Protein AF-A0A286ATH7-F1 (afdb_monomer_lite)

Radius of gyration: 27.67 Å; chains: 1; bounding box: 71×71×77 Å

pLDDT: mean 79.85, std 18.08, range [26.02, 96.88]

Foldseek 3Di:
DDDDDDDDPPDDDDPPPLFFAEEEEDEFPPLCLVLLVVLCCVPPVAAEDELCVVLLVVLCVQLVHDSVQLVDVVQQAPFDQSNAQLSGNDVVLSVVCVVVVHDRRGGGGSLRSSQSSLCVVCVVPVCVSLVVVLVVSVVVVVVPHRHYYYRQDADVSSVVSVVVSVGNYAYEYRDEPPRDDDPPVSCPRSSRHRPDDGPYYQYDYDDSVVSSVSSCPPLSNLCPDPVSVVVVLVCLLVPPPPDDPDPLLVLLVVLLVQLQVVLVVQAPADQDPSGGDHPDPVSVVVSVVSSVVSLVVSCVVVVHDPVSNVSNNVSNVVVVD

Secondary structure (DSSP, 8-state):
------PPPP--------PPEEEEEE-STTSSHHHHHHHHHHHH-PEEE-HHHHHHHHHHHHHT--THHHH-GGGTTS-BGGGSGGG-S-HHHHHHHHHTT--SSS-B-HHHHHHHHHHHHHTT-TTHHHHHHHHHHHHHHHTT--EEEES----HHHHHHHHHTT-EEEEEEEE-S-PPPPPHHHHHSGGG---PPPSEEEE--S-HHHHHHHHHTSHHHHTTSHHHHHHHHHHHHH---SSS--HHHHHHHHHHHHHHHHHHHH--S-EETTEEPPSSHHHHHHHHHHHHHHHHHHHHHHT--HHHHHHHHHHHHHH--

Sequence (321 aa):
MKRVYIESPRLFGSTTQRSITVIAFTGKTGVGKDSAAAVLHNNDHFETIAFADALRREIAAAWRIDERMLNHRPTKEWSIPALAVGMCSDPAFISWCFDADESLHEPRSPRWVMQHWADYQRRYRPAYYADIVTRWISRQASVGFRRFAITDLRDPVEELALHALGVQLSVVRVLGPKSATLSVDTAQHSSERHKINADFELLNDGSLELLSDRVMALPPVRCLTDVGRAAFTQEMLTGDFSGEANPLEGLVKQYIERCEAYDRTVCTGPIGIDGILPATARERGLITRNAQLVRNEILSRNNIGPAAFSAALIAFDRRGA

Structure (mmCIF, N/CA/C/O backbone):
data_AF-A0A286ATH7-F1
#
_entry.id   AF-A0A286ATH7-F1
#
loop_
_atom_site.group_PDB
_atom_site.id
_atom_site.type_symbol
_atom_site.label_atom_id
_atom_site.label_alt_id
_atom_site.label_comp_id
_atom_site.label_asym_id
_atom_site.label_entity_id
_atom_site.label_seq_id
_atom_site.pdbx_PDB_ins_code
_atom_site.Cartn_x
_atom_site.Cartn_y
_atom_site.Cartn_z
_atom_site.occupancy
_atom_site.B_iso_or_equiv
_atom_site.auth_seq_id
_atom_site.auth_comp_id
_atom_site.auth_asym_id
_atom_site.auth_atom_id
_atom_site.pdbx_PDB_model_num
ATOM 1 N N . MET A 1 1 ? -4.840 -48.104 46.651 1.00 33.41 1 MET A N 1
ATOM 2 C CA . MET A 1 1 ? -3.775 -47.372 45.924 1.00 33.41 1 MET A CA 1
ATOM 3 C C . MET A 1 1 ? -4.420 -46.278 45.079 1.00 33.41 1 MET A C 1
ATOM 5 O O . MET A 1 1 ? -5.558 -46.444 44.664 1.00 33.41 1 MET A O 1
ATOM 9 N N . LYS A 1 2 ? -3.748 -45.129 44.981 1.00 29.41 2 LYS A N 1
ATOM 10 C CA . LYS A 1 2 ? -4.294 -43.774 44.776 1.00 29.41 2 LYS A CA 1
ATOM 11 C C . LYS A 1 2 ? -4.878 -43.515 43.374 1.00 29.41 2 LYS A C 1
ATOM 13 O O . LYS A 1 2 ? -4.222 -43.795 42.379 1.00 29.41 2 LYS A O 1
ATOM 18 N N . ARG A 1 3 ? -6.065 -42.889 43.324 1.00 29.19 3 ARG A N 1
ATOM 19 C CA . ARG A 1 3 ? -6.559 -42.095 42.181 1.00 29.19 3 ARG A CA 1
ATOM 20 C C . ARG A 1 3 ? -5.830 -40.748 42.180 1.00 29.19 3 ARG A C 1
ATOM 22 O O . ARG A 1 3 ? -5.723 -40.139 43.241 1.00 29.19 3 ARG A O 1
ATOM 29 N N . VAL A 1 4 ? -5.390 -40.271 41.018 1.00 26.02 4 VAL A N 1
ATOM 30 C CA . VAL A 1 4 ? -4.973 -38.874 40.825 1.00 26.02 4 VAL A CA 1
ATOM 31 C C . VAL A 1 4 ? -5.766 -38.314 39.651 1.00 26.02 4 VAL A C 1
ATOM 33 O O . VAL A 1 4 ? -5.687 -38.819 38.534 1.00 26.02 4 VAL A O 1
ATOM 36 N N . TYR A 1 5 ? -6.584 -37.314 39.967 1.00 27.12 5 TYR A N 1
ATOM 37 C CA . TYR A 1 5 ? -7.280 -36.439 39.034 1.00 27.12 5 TYR A CA 1
ATOM 38 C C . TYR A 1 5 ? -6.248 -35.544 38.340 1.00 27.12 5 TYR A C 1
ATOM 40 O O . TYR A 1 5 ? -5.407 -34.958 39.018 1.00 27.12 5 TYR A O 1
ATOM 48 N N . ILE A 1 6 ? -6.328 -35.406 37.016 1.00 31.47 6 ILE A N 1
ATOM 49 C CA . ILE A 1 6 ? -5.705 -34.276 36.322 1.00 31.47 6 ILE A CA 1
ATOM 50 C C . ILE A 1 6 ? -6.758 -33.170 36.315 1.00 31.47 6 ILE A C 1
ATOM 52 O O . ILE A 1 6 ? -7.831 -33.328 35.735 1.00 31.47 6 ILE A O 1
ATOM 56 N N . GLU A 1 7 ? -6.477 -32.099 37.052 1.00 27.11 7 GLU A N 1
ATOM 57 C CA . GLU A 1 7 ? -7.314 -30.908 37.128 1.00 27.11 7 GLU A CA 1
ATOM 58 C C . GLU A 1 7 ? -7.505 -30.268 35.746 1.00 27.11 7 GLU A C 1
ATOM 60 O O . GLU A 1 7 ? -6.565 -30.111 34.966 1.00 27.11 7 GLU A O 1
ATOM 65 N N . SER A 1 8 ? -8.741 -29.855 35.472 1.00 26.72 8 SER A N 1
ATOM 66 C CA . SER A 1 8 ? -9.105 -28.929 34.402 1.00 26.72 8 SER A CA 1
ATOM 67 C C . SER A 1 8 ? -8.291 -27.631 34.513 1.00 26.72 8 SER A C 1
ATOM 69 O O . SER A 1 8 ? -8.228 -27.067 35.612 1.00 26.72 8 SER A O 1
ATOM 71 N N . PRO A 1 9 ? -7.757 -27.061 33.417 1.00 34.66 9 PRO A N 1
ATOM 72 C CA . PRO A 1 9 ? -7.260 -25.696 33.456 1.00 34.66 9 PRO A CA 1
ATOM 73 C C . PRO A 1 9 ? -8.435 -24.751 33.723 1.00 34.66 9 PRO A C 1
ATOM 75 O O . PRO A 1 9 ? -9.387 -24.662 32.945 1.00 34.66 9 PRO A O 1
ATOM 78 N N . ARG A 1 10 ? -8.376 -24.070 34.866 1.00 31.20 10 ARG A N 1
ATOM 79 C CA . ARG A 1 10 ? -9.284 -22.987 35.240 1.00 31.20 10 ARG A CA 1
ATOM 80 C C . ARG A 1 10 ? -9.150 -21.833 34.238 1.00 31.20 10 ARG A C 1
ATOM 82 O O . ARG A 1 10 ? -8.042 -21.469 33.863 1.00 31.20 10 ARG A O 1
ATOM 89 N N . LEU A 1 11 ? -10.308 -21.294 33.849 1.00 33.84 11 LEU A N 1
ATOM 90 C CA . LEU A 1 11 ? -10.588 -19.959 33.300 1.00 33.84 11 LEU A CA 1
ATOM 91 C C . LEU A 1 11 ? -9.353 -19.078 33.033 1.00 33.84 11 LEU A C 1
ATOM 93 O O . LEU A 1 11 ? -8.858 -18.397 33.932 1.00 33.84 11 LEU A O 1
ATOM 97 N N . PHE A 1 12 ? -8.925 -19.014 31.771 1.00 30.14 12 PHE A N 1
ATOM 98 C CA . PHE A 1 12 ? -8.141 -17.877 31.300 1.00 30.14 12 PHE A CA 1
ATOM 99 C C . PHE A 1 12 ? -9.062 -16.658 31.232 1.00 30.14 12 PHE A C 1
ATOM 101 O O . PHE A 1 12 ? -10.051 -16.649 30.497 1.00 30.14 12 PHE A O 1
ATOM 108 N N . GLY A 1 13 ? -8.733 -15.635 32.020 1.00 29.52 13 GLY A N 1
ATOM 109 C CA . GLY A 1 13 ? -9.304 -14.302 31.881 1.00 29.52 13 GLY A CA 1
ATOM 110 C C . GLY A 1 13 ? -9.161 -13.789 30.447 1.00 29.52 13 GLY A C 1
ATOM 111 O O . GLY A 1 13 ? -8.274 -14.210 29.701 1.00 29.52 13 GLY A O 1
ATOM 112 N N . SER A 1 14 ? -10.067 -12.887 30.070 1.00 32.25 14 SER A N 1
ATOM 113 C CA . SER A 1 14 ? -10.157 -12.228 28.768 1.00 32.25 14 SER A CA 1
ATOM 114 C C . SER A 1 14 ? -8.807 -11.669 28.311 1.00 32.25 14 SER A C 1
ATOM 116 O O . SER A 1 14 ? -8.459 -10.518 28.569 1.00 32.25 14 SER A O 1
ATOM 118 N N . THR A 1 15 ? -8.038 -12.483 27.601 1.00 32.34 15 THR A N 1
ATOM 119 C CA . THR A 1 15 ? -6.890 -12.004 26.848 1.00 32.34 15 THR A CA 1
ATOM 120 C C . THR A 1 15 ? -7.481 -11.557 25.523 1.00 32.34 15 THR A C 1
ATOM 122 O O . THR A 1 15 ? -7.677 -12.370 24.625 1.00 32.34 15 THR A O 1
ATOM 125 N N . THR A 1 16 ? -7.875 -10.285 25.424 1.00 40.28 16 THR A N 1
ATOM 126 C CA . THR A 1 16 ? -8.140 -9.638 24.134 1.00 40.28 16 THR A CA 1
ATOM 127 C C . THR A 1 16 ? -6.972 -9.985 23.219 1.00 40.28 16 THR A C 1
ATOM 129 O O . THR A 1 16 ? -5.867 -9.481 23.437 1.00 40.28 16 THR A O 1
ATOM 132 N N . GLN A 1 17 ? -7.174 -10.879 22.244 1.00 44.25 17 GLN A N 1
ATOM 133 C CA . GLN A 1 17 ? -6.227 -11.045 21.149 1.00 44.25 17 GLN A CA 1
ATOM 134 C C . GLN A 1 17 ? -5.985 -9.638 20.611 1.00 44.25 17 GLN A C 1
ATOM 136 O O . GLN A 1 17 ? -6.916 -8.991 20.133 1.00 44.25 17 GLN A O 1
ATOM 141 N N . ARG A 1 18 ? -4.763 -9.121 20.777 1.00 56.94 18 ARG A N 1
ATOM 142 C CA 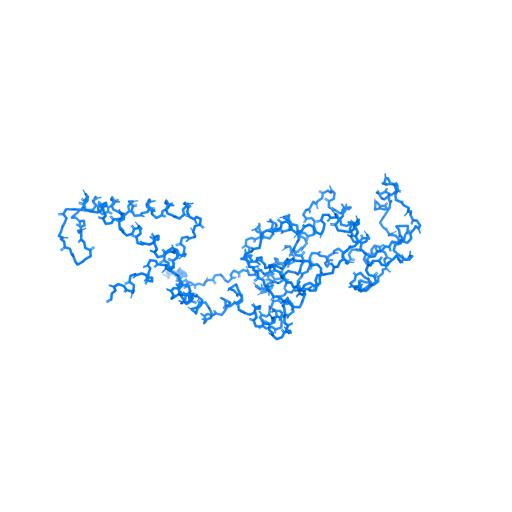. ARG A 1 18 ? -4.374 -7.856 20.158 1.00 56.94 18 ARG A CA 1
ATOM 143 C C . ARG A 1 18 ? -4.403 -8.109 18.658 1.00 56.94 18 ARG A C 1
ATOM 145 O O . ARG A 1 18 ? -3.501 -8.752 18.121 1.00 56.94 18 ARG A O 1
ATOM 152 N N . SER A 1 19 ? -5.501 -7.697 18.043 1.00 76.88 19 SER A N 1
ATOM 153 C CA . SER A 1 19 ? -5.717 -7.691 16.607 1.00 76.88 19 SER A CA 1
ATOM 154 C C . SER A 1 19 ? -4.556 -6.976 15.920 1.00 76.88 19 SER A C 1
ATOM 156 O O . SER A 1 19 ? -3.954 -6.056 16.472 1.00 76.88 19 SER A O 1
ATOM 158 N N . ILE A 1 20 ? -4.204 -7.444 14.726 1.00 88.81 20 ILE A N 1
ATOM 159 C CA . ILE A 1 20 ? -3.205 -6.781 13.892 1.00 88.81 20 ILE A CA 1
ATOM 160 C C . ILE A 1 20 ? -3.836 -5.495 13.356 1.00 88.81 20 ILE A C 1
ATOM 162 O O . ILE A 1 20 ? -4.899 -5.555 12.739 1.00 88.81 20 ILE A O 1
ATOM 166 N N . THR A 1 21 ? -3.186 -4.358 13.586 1.00 91.50 21 THR A N 1
ATOM 167 C CA . THR A 1 21 ? -3.609 -3.044 13.096 1.00 91.50 21 THR A CA 1
ATOM 168 C C . THR A 1 21 ? -2.793 -2.673 11.866 1.00 91.50 21 THR A C 1
ATOM 170 O O . THR A 1 21 ? -1.560 -2.705 11.895 1.00 91.50 21 THR A O 1
ATOM 173 N N . VAL A 1 22 ? -3.482 -2.304 10.791 1.00 93.94 22 VAL A N 1
ATOM 174 C CA . VAL A 1 22 ? -2.879 -1.854 9.538 1.00 93.94 22 VAL A CA 1
ATOM 175 C C . VAL A 1 22 ? -3.427 -0.477 9.196 1.00 93.94 22 VAL A C 1
ATOM 177 O O . VAL A 1 22 ? -4.635 -0.301 9.063 1.00 93.94 22 VAL A O 1
ATOM 180 N N . ILE A 1 23 ? -2.533 0.492 9.019 1.00 94.88 23 ILE A N 1
ATOM 181 C CA . ILE A 1 23 ? -2.871 1.817 8.494 1.00 94.88 23 ILE A CA 1
ATOM 182 C C . ILE A 1 23 ? -2.327 1.901 7.077 1.00 94.88 23 ILE A C 1
ATOM 184 O O . ILE A 1 23 ? -1.119 1.819 6.870 1.00 94.88 23 ILE A O 1
ATOM 188 N N . ALA A 1 24 ? -3.209 2.048 6.097 1.00 95.06 24 ALA A N 1
ATOM 189 C CA . ALA A 1 24 ? -2.827 2.124 4.697 1.00 95.06 24 ALA A CA 1
ATOM 190 C C . ALA A 1 24 ? -3.043 3.535 4.153 1.00 95.06 24 ALA A C 1
ATOM 192 O O . ALA A 1 24 ? -4.146 4.074 4.193 1.00 95.06 24 ALA A O 1
ATOM 193 N N . PHE A 1 25 ? -1.984 4.137 3.620 1.00 93.94 25 PHE A N 1
ATOM 194 C CA . PHE A 1 25 ? -2.014 5.477 3.064 1.00 93.94 25 PHE A CA 1
ATOM 195 C C . PHE A 1 25 ? -2.301 5.455 1.568 1.00 93.94 25 PHE A C 1
ATOM 197 O O . PHE A 1 25 ? -1.645 4.768 0.781 1.00 93.94 25 PHE A O 1
ATOM 204 N N . THR A 1 26 ? -3.237 6.306 1.163 1.00 91.69 26 THR A N 1
ATOM 205 C CA . THR A 1 26 ? -3.564 6.576 -0.235 1.00 91.69 26 THR A CA 1
ATOM 206 C C . THR A 1 26 ? -3.501 8.077 -0.520 1.00 91.69 26 THR A C 1
ATOM 208 O O . THR A 1 26 ? -3.537 8.901 0.390 1.00 91.69 26 THR A O 1
ATOM 211 N N . GLY A 1 27 ? -3.347 8.471 -1.784 1.00 85.44 27 GLY A N 1
ATOM 212 C CA . GLY A 1 27 ? -3.258 9.883 -2.175 1.00 85.44 27 GLY A CA 1
ATOM 213 C C . GLY A 1 27 ? -2.197 10.161 -3.234 1.00 85.44 27 GLY A C 1
ATOM 214 O O . GLY A 1 27 ? -1.309 9.343 -3.479 1.00 85.44 27 GLY A O 1
ATOM 215 N N . LYS A 1 28 ? -2.289 11.336 -3.864 1.00 81.50 28 LYS A N 1
ATOM 216 C CA . LYS A 1 28 ? -1.473 11.699 -5.032 1.00 81.50 28 LYS A CA 1
ATOM 217 C C . LYS A 1 28 ? 0.030 11.668 -4.741 1.00 81.50 28 LYS A C 1
ATOM 219 O O . LYS A 1 28 ? 0.489 11.782 -3.605 1.00 81.50 28 LYS A O 1
ATOM 224 N N . THR A 1 29 ? 0.830 11.554 -5.795 1.00 80.81 29 THR A N 1
ATOM 225 C CA . THR A 1 29 ? 2.289 11.578 -5.669 1.00 80.81 29 THR A CA 1
ATOM 226 C C . THR A 1 29 ? 2.760 12.922 -5.089 1.00 80.81 29 THR A C 1
ATOM 228 O O . THR A 1 29 ? 2.540 13.979 -5.677 1.00 80.81 29 THR A O 1
ATOM 231 N N . GLY A 1 30 ? 3.451 12.883 -3.945 1.00 77.44 30 GLY A N 1
ATOM 232 C CA . GLY A 1 30 ? 4.058 14.061 -3.309 1.00 77.44 30 GLY A CA 1
ATOM 233 C C . GLY A 1 30 ? 3.297 14.716 -2.168 1.00 77.44 30 GLY A C 1
ATOM 234 O O . GLY A 1 30 ? 3.829 15.649 -1.582 1.00 77.44 30 GLY A O 1
ATOM 235 N N . VAL A 1 31 ? 2.124 14.203 -1.806 1.00 84.38 31 VAL A N 1
ATOM 236 C CA . VAL A 1 31 ? 1.306 14.755 -0.711 1.00 84.38 31 VAL A CA 1
ATOM 237 C C . VAL A 1 31 ? 1.843 14.448 0.694 1.00 84.38 31 VAL A C 1
ATOM 239 O O . VAL A 1 31 ? 1.275 14.925 1.665 1.00 84.38 31 VAL A O 1
ATOM 242 N N . GLY A 1 32 ? 2.929 13.675 0.828 1.00 84.50 32 GLY A N 1
ATOM 243 C CA . GLY A 1 32 ? 3.569 13.388 2.124 1.00 84.50 32 GLY A CA 1
ATOM 244 C C . GLY A 1 32 ? 3.179 12.064 2.791 1.00 84.50 32 GLY A C 1
ATOM 245 O O . GLY A 1 32 ? 3.317 11.941 4.002 1.00 84.50 32 GLY A O 1
ATOM 246 N N . LYS A 1 33 ? 2.725 11.060 2.027 1.00 90.12 33 LYS A N 1
ATOM 247 C CA . LYS A 1 33 ? 2.390 9.716 2.549 1.00 90.12 33 LYS A CA 1
ATOM 248 C C . LYS A 1 33 ? 3.561 9.045 3.269 1.00 90.12 33 LYS A C 1
ATOM 250 O O . LYS A 1 33 ? 3.395 8.555 4.378 1.00 90.12 33 LYS A O 1
ATOM 255 N N . ASP A 1 34 ? 4.748 9.092 2.665 1.00 90.00 34 ASP A N 1
ATOM 256 C CA . ASP A 1 34 ? 5.956 8.501 3.253 1.00 90.00 34 ASP A CA 1
ATOM 257 C C . ASP A 1 34 ? 6.340 9.207 4.562 1.00 90.00 34 ASP A C 1
ATOM 259 O O . ASP A 1 34 ? 6.760 8.565 5.520 1.00 90.00 34 ASP A O 1
ATOM 263 N N . SER A 1 35 ? 6.123 10.525 4.637 1.00 90.31 35 SER A N 1
ATOM 264 C CA . SER A 1 35 ? 6.324 11.302 5.863 1.00 90.31 35 SER A CA 1
ATOM 265 C C . SER A 1 35 ? 5.326 10.905 6.953 1.00 90.31 35 SER A C 1
ATOM 267 O O . SER A 1 35 ? 5.730 10.716 8.094 1.00 90.31 35 SER A O 1
ATOM 269 N N . ALA A 1 36 ? 4.047 10.714 6.612 1.00 90.50 36 ALA A N 1
ATOM 270 C CA . ALA A 1 36 ? 3.034 10.255 7.564 1.00 90.50 36 ALA A CA 1
ATOM 271 C C . ALA A 1 36 ? 3.336 8.842 8.099 1.00 90.50 36 ALA A C 1
ATOM 273 O O . ALA A 1 36 ? 3.210 8.588 9.295 1.00 90.50 36 ALA A O 1
ATOM 274 N N . ALA A 1 37 ? 3.805 7.932 7.244 1.00 92.06 37 ALA A N 1
ATOM 275 C CA . ALA A 1 37 ? 4.223 6.600 7.674 1.00 92.06 37 ALA A CA 1
ATOM 276 C C . ALA A 1 37 ? 5.487 6.623 8.549 1.00 92.06 37 ALA A C 1
ATOM 278 O O . ALA A 1 37 ? 5.576 5.858 9.508 1.00 92.06 37 ALA A O 1
ATOM 279 N N . ALA A 1 38 ? 6.437 7.521 8.269 1.00 91.62 38 ALA A N 1
ATOM 280 C CA . ALA A 1 38 ? 7.621 7.704 9.108 1.00 91.62 38 ALA A CA 1
ATOM 281 C C . ALA A 1 38 ? 7.262 8.172 10.529 1.00 91.62 38 ALA A C 1
ATOM 283 O O . ALA A 1 38 ? 7.875 7.713 11.490 1.00 91.62 38 ALA A O 1
ATOM 284 N N . VAL A 1 39 ? 6.240 9.024 10.682 1.00 90.88 39 VAL A N 1
ATOM 285 C CA . VAL A 1 39 ? 5.715 9.408 12.005 1.00 90.88 39 VAL A CA 1
ATOM 286 C C . VAL A 1 39 ? 5.238 8.174 12.776 1.00 90.88 39 VAL A C 1
ATOM 288 O O . VAL A 1 39 ? 5.645 7.979 13.920 1.00 90.88 39 VAL A O 1
ATOM 291 N N . LEU A 1 40 ? 4.436 7.306 12.148 1.00 91.69 40 LEU A N 1
ATOM 292 C CA . LEU A 1 40 ? 3.946 6.076 12.787 1.00 91.69 40 LEU A CA 1
ATOM 293 C C . LEU A 1 40 ? 5.081 5.125 13.184 1.00 91.69 40 LEU A C 1
ATOM 295 O O . LEU A 1 40 ? 5.032 4.502 14.246 1.00 91.69 40 LEU A O 1
ATOM 299 N N . HIS A 1 41 ? 6.101 5.005 12.334 1.00 92.75 41 HIS A N 1
ATOM 300 C CA . HIS A 1 41 ? 7.270 4.181 12.621 1.00 92.75 41 HIS A CA 1
ATOM 301 C C . HIS A 1 41 ? 8.020 4.684 13.860 1.00 92.75 41 HIS A C 1
ATOM 303 O O . HIS A 1 41 ? 8.299 3.909 14.774 1.00 92.75 41 HIS A O 1
ATOM 309 N N . ASN A 1 42 ? 8.285 5.992 13.909 1.00 88.44 42 ASN A N 1
ATOM 310 C CA . ASN A 1 42 ? 9.098 6.606 14.954 1.00 88.44 42 ASN A CA 1
ATOM 311 C C . ASN A 1 42 ? 8.379 6.706 16.307 1.00 88.44 42 ASN A C 1
ATOM 313 O O . ASN A 1 42 ? 9.032 6.576 17.339 1.00 88.44 42 ASN A O 1
ATOM 317 N N . ASN A 1 43 ? 7.060 6.926 16.313 1.00 85.06 43 ASN A N 1
ATOM 318 C CA . ASN A 1 43 ? 6.309 7.205 17.542 1.00 85.06 43 ASN A CA 1
ATOM 319 C C . ASN A 1 43 ? 5.525 6.001 18.085 1.00 85.06 43 ASN A C 1
ATOM 321 O O . ASN A 1 43 ? 5.346 5.899 19.295 1.00 85.06 43 ASN A O 1
ATOM 3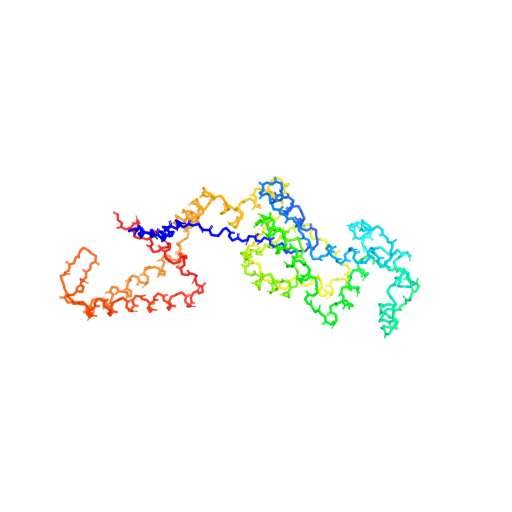25 N N . ASP A 1 44 ? 5.072 5.083 17.223 1.00 82.88 44 ASP A N 1
ATOM 326 C CA . ASP A 1 44 ? 4.144 4.006 17.607 1.00 82.88 44 ASP A CA 1
ATOM 327 C C . ASP A 1 44 ? 4.593 2.598 17.189 1.00 82.88 44 ASP A C 1
ATOM 329 O O . ASP A 1 44 ? 3.803 1.646 17.253 1.00 82.88 44 ASP A O 1
ATOM 333 N N . HIS A 1 45 ? 5.863 2.434 16.808 1.00 85.88 45 HIS A N 1
ATOM 334 C CA . HIS A 1 45 ? 6.460 1.146 16.434 1.00 85.88 45 HIS A CA 1
ATOM 335 C C . HIS A 1 45 ? 5.716 0.437 15.292 1.00 85.88 45 HIS A C 1
ATOM 337 O O . HIS A 1 45 ? 5.512 -0.780 15.319 1.00 85.88 45 HIS A O 1
ATOM 343 N N . PHE A 1 46 ? 5.262 1.202 14.300 1.00 93.25 46 PHE A N 1
ATOM 344 C CA . PHE A 1 46 ? 4.722 0.624 13.077 1.00 93.25 46 PHE A CA 1
ATOM 345 C C . PHE A 1 46 ? 5.846 0.115 12.182 1.00 93.25 46 PHE A C 1
ATOM 347 O O . PHE A 1 46 ? 6.794 0.838 11.884 1.00 93.25 46 PHE A O 1
ATOM 354 N N . GLU A 1 47 ? 5.693 -1.102 11.680 1.00 95.00 47 GLU A N 1
ATOM 355 C CA . GLU A 1 47 ? 6.528 -1.607 10.596 1.00 95.00 47 GLU A CA 1
ATOM 356 C C . GLU A 1 47 ? 5.995 -1.088 9.258 1.00 95.00 47 GLU A C 1
ATOM 358 O O . GLU A 1 47 ? 4.800 -1.195 8.972 1.00 95.00 47 GLU A O 1
ATOM 363 N N . THR A 1 48 ? 6.863 -0.499 8.437 1.00 94.62 48 THR A N 1
ATOM 364 C CA . THR A 1 48 ? 6.469 0.122 7.167 1.00 94.62 48 THR A CA 1
ATOM 365 C C . THR A 1 48 ? 6.732 -0.811 5.990 1.00 94.62 48 THR A C 1
ATOM 367 O O . THR A 1 48 ? 7.739 -1.517 5.946 1.00 94.62 48 THR A O 1
ATOM 370 N N . ILE A 1 49 ? 5.817 -0.829 5.021 1.00 95.25 49 ILE A N 1
ATOM 371 C CA . ILE A 1 49 ? 5.984 -1.567 3.765 1.00 95.25 49 ILE A CA 1
ATOM 372 C C . ILE A 1 49 ? 5.245 -0.866 2.624 1.00 95.25 49 ILE A C 1
ATOM 374 O O . ILE A 1 49 ? 4.186 -0.276 2.828 1.00 95.25 49 ILE A O 1
ATOM 378 N N . ALA A 1 50 ? 5.779 -0.952 1.412 1.00 93.88 50 ALA A N 1
ATOM 379 C CA . ALA A 1 50 ? 5.090 -0.558 0.190 1.00 93.88 50 ALA A CA 1
ATOM 380 C C . ALA A 1 50 ? 4.871 -1.775 -0.724 1.00 93.88 50 ALA A C 1
ATOM 382 O O . ALA A 1 50 ? 5.728 -2.659 -0.819 1.00 93.88 50 ALA A O 1
ATOM 383 N N . PHE A 1 51 ? 3.772 -1.807 -1.479 1.00 92.81 51 PHE A N 1
ATOM 384 C CA . PHE A 1 51 ? 3.583 -2.780 -2.561 1.00 92.81 51 PHE A CA 1
ATOM 385 C C . PHE A 1 51 ? 4.689 -2.639 -3.611 1.00 92.81 51 PHE A C 1
ATOM 387 O O . PHE A 1 51 ? 5.224 -3.636 -4.106 1.00 92.81 51 PHE A O 1
ATOM 394 N N . ALA A 1 52 ? 5.102 -1.400 -3.896 1.00 92.00 52 ALA A N 1
ATOM 395 C CA . ALA A 1 52 ? 6.188 -1.125 -4.820 1.00 92.00 52 ALA A CA 1
ATOM 396 C C . ALA A 1 52 ? 7.567 -1.618 -4.331 1.00 92.00 52 ALA A C 1
ATOM 398 O O . ALA A 1 52 ? 8.490 -1.682 -5.140 1.00 92.00 52 ALA A O 1
ATOM 399 N N . ASP A 1 53 ? 7.762 -1.984 -3.059 1.00 91.94 53 ASP A N 1
ATOM 400 C CA . ASP A 1 53 ? 9.073 -2.459 -2.574 1.00 91.94 53 ASP A CA 1
ATOM 401 C C . ASP A 1 53 ? 9.432 -3.830 -3.154 1.00 91.94 53 ASP A C 1
ATOM 403 O O . ASP A 1 53 ? 10.596 -4.132 -3.408 1.00 91.94 53 ASP A O 1
ATOM 407 N N . ALA A 1 54 ? 8.439 -4.688 -3.388 1.00 92.94 54 ALA A N 1
ATOM 408 C CA . ALA A 1 54 ? 8.653 -5.950 -4.091 1.00 92.94 54 ALA A CA 1
ATOM 409 C C . ALA A 1 54 ? 8.959 -5.711 -5.578 1.00 92.94 54 ALA A C 1
ATOM 411 O O . ALA A 1 54 ? 9.943 -6.236 -6.091 1.00 92.94 54 ALA A O 1
ATOM 412 N N . LEU A 1 55 ? 8.173 -4.847 -6.227 1.00 94.38 55 LEU A N 1
ATOM 413 C CA . LEU A 1 55 ? 8.357 -4.443 -7.623 1.00 94.38 55 LEU A CA 1
ATOM 414 C C . LEU A 1 55 ? 9.770 -3.905 -7.886 1.00 94.38 55 LEU A C 1
ATOM 416 O O . LEU A 1 55 ? 10.445 -4.334 -8.818 1.00 94.38 55 LEU A O 1
ATOM 420 N N . ARG A 1 56 ? 10.243 -2.976 -7.050 1.00 94.62 56 ARG A N 1
ATOM 421 C CA . ARG A 1 56 ? 11.567 -2.369 -7.221 1.00 94.62 56 ARG A CA 1
ATOM 422 C C . ARG A 1 56 ? 12.695 -3.381 -7.046 1.00 94.62 56 ARG A C 1
ATOM 424 O O . ARG A 1 56 ? 13.630 -3.360 -7.842 1.00 94.62 56 ARG A O 1
ATOM 431 N N . ARG A 1 57 ? 12.592 -4.289 -6.070 1.00 94.62 57 ARG A N 1
ATOM 432 C CA . ARG A 1 57 ? 13.571 -5.372 -5.878 1.00 94.62 57 ARG A CA 1
ATOM 433 C C . ARG A 1 57 ? 13.637 -6.315 -7.076 1.00 94.62 57 ARG A C 1
ATOM 435 O O . ARG A 1 57 ? 14.730 -6.693 -7.488 1.00 94.62 57 ARG A O 1
ATOM 442 N N . GLU A 1 58 ? 12.491 -6.674 -7.649 1.00 95.69 58 GLU A N 1
ATOM 443 C CA . GLU A 1 58 ? 12.434 -7.514 -8.851 1.00 95.69 58 GLU A CA 1
ATOM 444 C C . GLU A 1 58 ? 13.085 -6.830 -10.054 1.00 95.69 58 GLU A C 1
ATOM 446 O O . GLU A 1 58 ? 13.925 -7.434 -10.717 1.00 95.69 58 GLU A O 1
ATOM 451 N N . ILE A 1 59 ? 12.766 -5.556 -10.298 1.00 96.50 59 ILE A N 1
ATOM 452 C CA . ILE A 1 59 ? 13.358 -4.781 -11.398 1.00 96.50 59 ILE A CA 1
ATOM 453 C C . ILE A 1 59 ? 14.865 -4.614 -11.200 1.00 96.50 59 ILE A C 1
ATOM 455 O O . ILE A 1 59 ? 15.632 -4.806 -12.142 1.00 96.50 59 ILE A O 1
ATOM 459 N N . ALA A 1 60 ? 15.302 -4.285 -9.982 1.00 95.88 60 ALA A N 1
ATOM 460 C CA . ALA A 1 60 ? 16.716 -4.143 -9.657 1.00 95.88 60 ALA A CA 1
ATOM 461 C C . ALA A 1 60 ? 17.494 -5.428 -9.973 1.00 95.88 60 ALA A C 1
ATOM 463 O O . ALA A 1 60 ? 18.559 -5.371 -10.588 1.00 95.88 60 ALA A O 1
ATOM 464 N N . ALA A 1 61 ? 16.928 -6.591 -9.639 1.00 96.44 61 ALA A N 1
ATOM 465 C CA . ALA A 1 61 ? 17.507 -7.883 -9.991 1.00 96.44 61 ALA A CA 1
ATOM 466 C C . ALA A 1 61 ? 17.480 -8.145 -11.508 1.00 96.44 61 ALA A C 1
ATOM 468 O O . ALA A 1 61 ? 18.493 -8.555 -12.076 1.00 96.44 61 ALA A O 1
ATOM 469 N N . ALA A 1 62 ? 16.353 -7.872 -12.172 1.00 96.69 62 ALA A N 1
ATOM 470 C CA . ALA A 1 62 ? 16.168 -8.147 -13.594 1.00 96.69 62 ALA A CA 1
ATOM 471 C C . ALA A 1 62 ? 17.071 -7.287 -14.498 1.00 96.69 62 ALA A C 1
ATOM 473 O O . ALA A 1 62 ? 17.618 -7.815 -15.464 1.00 96.69 62 ALA A O 1
ATOM 474 N N . TRP A 1 63 ? 17.294 -6.011 -14.170 1.00 96.00 63 TRP A N 1
ATOM 475 C CA . TRP A 1 63 ? 18.206 -5.111 -14.900 1.00 96.00 63 TRP A CA 1
ATOM 476 C C . TRP A 1 63 ? 19.614 -5.036 -14.305 1.00 96.00 63 TRP A C 1
ATOM 478 O O . TRP A 1 63 ? 20.487 -4.391 -14.881 1.00 96.00 63 TRP A O 1
ATOM 488 N N . ARG A 1 64 ? 19.858 -5.703 -13.169 1.00 95.56 64 ARG A N 1
ATOM 489 C CA . ARG A 1 64 ? 21.146 -5.694 -12.449 1.00 95.56 64 ARG A CA 1
ATOM 490 C C . ARG A 1 64 ? 21.597 -4.276 -12.076 1.00 95.56 64 ARG A C 1
ATOM 492 O O . ARG A 1 64 ? 22.760 -3.915 -12.241 1.00 95.56 64 ARG A O 1
ATOM 499 N N . ILE A 1 65 ? 20.658 -3.479 -11.578 1.00 93.81 65 ILE A N 1
ATOM 500 C CA . ILE A 1 65 ? 20.862 -2.084 -11.165 1.00 93.81 65 ILE A CA 1
ATOM 501 C C . ILE A 1 65 ? 20.671 -1.922 -9.656 1.00 93.81 65 ILE A C 1
ATOM 503 O O . ILE A 1 65 ? 20.088 -2.778 -8.994 1.00 93.81 65 ILE A O 1
ATOM 507 N N . ASP A 1 66 ? 21.121 -0.791 -9.114 1.00 91.38 66 ASP A N 1
ATOM 508 C CA . ASP A 1 66 ? 20.811 -0.410 -7.735 1.00 91.38 66 ASP A CA 1
ATOM 509 C C . ASP A 1 66 ? 19.339 0.033 -7.628 1.00 91.38 66 ASP A C 1
ATOM 511 O O . ASP A 1 66 ? 18.876 0.906 -8.367 1.00 91.38 66 ASP A O 1
ATOM 515 N N . GLU A 1 67 ? 18.605 -0.533 -6.666 1.00 91.06 67 GLU A N 1
ATOM 516 C CA . GLU A 1 67 ? 17.212 -0.188 -6.365 1.00 91.06 67 GLU A CA 1
ATOM 517 C C . GLU A 1 67 ? 17.005 1.320 -6.127 1.00 91.06 67 GLU A C 1
ATOM 519 O O . GLU A 1 67 ? 15.961 1.882 -6.475 1.00 91.06 67 GLU A O 1
ATOM 524 N N . ARG A 1 68 ? 18.010 2.016 -5.581 1.00 88.38 68 ARG A N 1
ATOM 525 C CA . ARG A 1 68 ? 17.961 3.466 -5.332 1.00 88.38 68 ARG A CA 1
ATOM 526 C C . ARG A 1 68 ? 17.681 4.270 -6.602 1.00 88.38 68 ARG A C 1
ATOM 528 O O . ARG A 1 68 ? 17.044 5.321 -6.514 1.00 88.38 68 ARG A O 1
ATOM 535 N N . MET A 1 69 ? 18.068 3.759 -7.772 1.00 88.19 69 MET A N 1
ATOM 536 C CA . MET A 1 69 ? 17.779 4.382 -9.068 1.00 88.19 69 MET A CA 1
ATOM 537 C C . MET A 1 69 ? 16.273 4.460 -9.362 1.00 88.19 69 MET A C 1
ATOM 539 O O . MET A 1 69 ? 15.825 5.396 -10.021 1.00 88.19 69 MET A O 1
ATOM 543 N N . LEU A 1 70 ? 15.478 3.523 -8.834 1.00 88.38 70 LEU A N 1
ATOM 544 C CA . LEU A 1 70 ? 14.021 3.472 -9.009 1.00 88.38 70 LEU A CA 1
ATOM 545 C C . LEU A 1 70 ? 13.269 4.354 -7.998 1.00 88.38 70 LEU A C 1
ATOM 547 O O . LEU A 1 70 ? 12.117 4.739 -8.216 1.00 88.38 70 LEU A O 1
ATOM 551 N N . ASN A 1 71 ? 13.922 4.684 -6.881 1.00 84.31 71 ASN A N 1
ATOM 552 C CA . ASN A 1 71 ? 13.365 5.516 -5.814 1.00 84.31 71 ASN A CA 1
ATOM 553 C C . ASN A 1 71 ? 13.644 7.009 -6.000 1.00 84.31 71 ASN A C 1
ATOM 555 O O . ASN A 1 71 ? 12.911 7.843 -5.461 1.00 84.31 71 ASN A O 1
ATOM 559 N N . HIS A 1 72 ? 14.680 7.368 -6.758 1.00 81.50 72 HIS A N 1
ATOM 560 C CA . HIS A 1 72 ? 15.097 8.756 -6.877 1.00 81.50 72 HIS A CA 1
ATOM 561 C C . HIS A 1 72 ? 14.090 9.585 -7.692 1.00 81.50 72 HIS A C 1
ATOM 563 O O . HIS A 1 72 ? 13.986 9.492 -8.913 1.00 81.50 72 HIS A O 1
ATOM 569 N N . ARG A 1 73 ? 13.311 10.408 -6.981 1.00 77.19 73 ARG A N 1
ATOM 570 C CA . ARG A 1 73 ? 12.182 11.160 -7.544 1.00 77.19 73 ARG A CA 1
ATOM 571 C C . ARG A 1 73 ? 12.550 12.111 -8.697 1.00 77.19 73 ARG A C 1
ATOM 573 O O . ARG A 1 73 ? 11.775 12.136 -9.650 1.00 77.19 73 ARG A O 1
ATOM 580 N N . PRO A 1 74 ? 13.673 12.857 -8.665 1.00 78.62 74 PRO A N 1
ATOM 581 C CA . PRO A 1 74 ? 14.051 13.754 -9.761 1.00 78.62 74 PRO A CA 1
ATOM 582 C C . PRO A 1 74 ? 14.294 13.041 -11.096 1.00 78.62 74 PRO A C 1
ATOM 584 O O . PRO A 1 74 ? 13.931 13.565 -12.142 1.00 78.62 74 PRO A O 1
ATOM 587 N N . THR A 1 75 ? 14.860 11.834 -11.065 1.00 82.94 75 THR A N 1
ATOM 588 C CA . THR A 1 75 ? 15.235 11.072 -12.268 1.00 82.94 75 THR A CA 1
ATOM 589 C C . THR A 1 75 ? 14.174 10.061 -12.689 1.00 82.94 75 THR A C 1
ATOM 591 O O . THR A 1 75 ? 14.368 9.327 -13.652 1.00 82.94 75 THR A O 1
ATOM 594 N N . LYS A 1 76 ? 13.041 9.997 -11.978 1.00 83.94 76 LYS A N 1
ATOM 595 C CA . LYS A 1 76 ? 12.024 8.953 -12.160 1.00 83.94 76 LYS A CA 1
ATOM 596 C C . LYS A 1 76 ? 11.371 8.963 -13.546 1.00 83.94 76 LYS A C 1
ATOM 598 O O . LYS A 1 76 ? 10.917 7.922 -14.012 1.00 83.94 76 LYS A O 1
ATOM 603 N N . GLU A 1 77 ? 11.348 10.128 -14.185 1.00 85.06 77 GLU A N 1
ATOM 604 C CA . GLU A 1 77 ? 10.788 10.337 -15.525 1.00 85.06 77 GLU A CA 1
ATOM 605 C C . GLU A 1 77 ? 11.867 10.379 -16.619 1.00 85.06 77 GLU A C 1
ATOM 607 O O . GLU A 1 77 ? 11.540 10.440 -17.799 1.00 85.06 77 GLU A O 1
ATOM 612 N N . TRP A 1 78 ? 13.154 10.367 -16.259 1.00 87.81 78 TRP A N 1
ATOM 613 C CA . TRP A 1 78 ? 14.236 10.495 -17.233 1.00 87.81 78 TRP A CA 1
ATOM 614 C C . TRP A 1 78 ? 14.579 9.138 -17.822 1.00 87.81 78 TRP A C 1
ATOM 616 O O . TRP A 1 78 ? 14.752 8.165 -17.088 1.00 87.81 78 TRP A O 1
ATOM 626 N N . SER A 1 79 ? 14.696 9.080 -19.145 1.00 91.38 79 SER A N 1
ATOM 627 C CA . SER A 1 79 ? 15.118 7.867 -19.831 1.00 91.38 79 SER A CA 1
ATOM 628 C C . SER A 1 79 ? 16.587 7.572 -19.543 1.00 91.38 79 SER A C 1
ATOM 630 O O . SER A 1 79 ? 17.456 8.424 -19.726 1.00 91.38 79 SER A O 1
ATOM 632 N N . ILE A 1 80 ? 16.863 6.351 -19.092 1.00 91.75 80 ILE A N 1
ATOM 633 C CA . ILE A 1 80 ? 18.200 5.890 -18.722 1.00 91.75 80 ILE A CA 1
ATOM 634 C C . ILE A 1 80 ? 18.571 4.746 -19.672 1.00 91.75 80 ILE A C 1
ATOM 636 O O . ILE A 1 80 ? 17.827 3.768 -19.745 1.00 91.75 80 ILE A O 1
ATOM 640 N N . PRO A 1 81 ? 19.712 4.805 -20.383 1.00 93.00 81 PRO A N 1
ATOM 641 C CA . PRO A 1 81 ? 20.102 3.745 -21.318 1.00 93.00 81 PRO A CA 1
ATOM 642 C C . PRO A 1 81 ? 20.184 2.355 -20.677 1.00 93.00 81 PRO A C 1
ATOM 644 O O . PRO A 1 81 ? 19.782 1.367 -21.282 1.00 93.00 81 PRO A O 1
ATOM 647 N N . ALA A 1 82 ? 20.624 2.281 -19.417 1.00 93.31 82 ALA A N 1
ATOM 648 C CA . ALA A 1 82 ? 20.684 1.033 -18.656 1.00 93.31 82 ALA A CA 1
ATOM 649 C C . ALA A 1 82 ? 19.309 0.386 -18.409 1.00 93.31 82 ALA A C 1
ATOM 651 O O . ALA A 1 82 ? 19.264 -0.788 -18.072 1.00 93.31 82 ALA A O 1
ATOM 652 N N . LEU A 1 83 ? 18.208 1.127 -18.571 1.00 95.12 83 LEU A N 1
ATOM 653 C CA . LEU A 1 83 ? 16.834 0.645 -18.403 1.00 95.12 83 LEU A CA 1
ATOM 654 C C . LEU A 1 83 ? 16.164 0.231 -19.721 1.00 95.12 83 LEU A C 1
ATOM 656 O O . LEU A 1 83 ? 14.979 -0.091 -19.714 1.00 95.12 83 LEU A O 1
ATOM 660 N N . ALA A 1 84 ? 16.884 0.230 -20.848 1.00 96.62 84 ALA A N 1
ATOM 661 C CA . ALA A 1 84 ? 16.347 -0.298 -22.101 1.00 96.62 84 ALA A CA 1
ATOM 662 C C . ALA A 1 84 ? 15.853 -1.747 -21.922 1.00 96.62 84 ALA A C 1
ATOM 664 O O . ALA A 1 84 ? 16.412 -2.515 -21.132 1.00 96.62 84 ALA A O 1
ATOM 665 N N . VAL A 1 85 ? 14.807 -2.138 -22.655 1.00 96.56 85 VAL A N 1
ATOM 666 C CA . VAL A 1 85 ? 14.185 -3.469 -22.519 1.00 96.56 85 VAL A CA 1
ATOM 667 C C . VAL A 1 85 ? 15.193 -4.585 -22.801 1.00 96.56 85 VAL A C 1
ATOM 669 O O . VAL A 1 85 ? 15.243 -5.564 -22.063 1.00 96.56 85 VAL A O 1
ATOM 672 N N . GLY A 1 86 ? 16.059 -4.409 -23.801 1.00 95.00 86 GLY A N 1
ATOM 673 C CA . GLY A 1 86 ? 17.107 -5.368 -24.156 1.00 95.00 86 GLY A CA 1
ATOM 674 C C . GLY A 1 86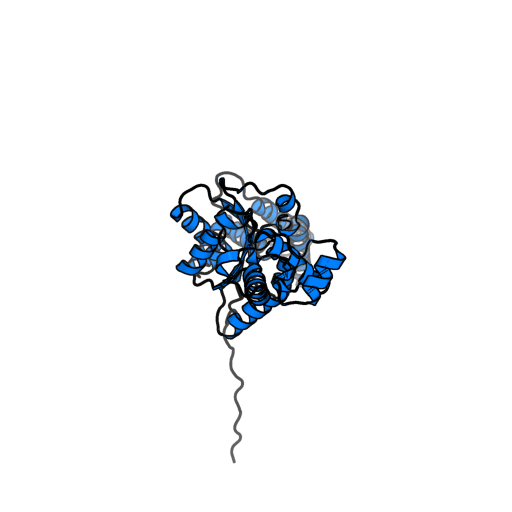 ? 18.188 -5.566 -23.086 1.00 95.00 86 GLY A C 1
ATOM 675 O O . GLY A 1 86 ? 18.975 -6.499 -23.200 1.00 95.00 86 GLY A O 1
ATOM 676 N N . MET A 1 87 ? 18.227 -4.724 -22.045 1.00 96.31 87 MET A N 1
ATOM 677 C CA . MET A 1 87 ? 19.113 -4.895 -20.884 1.00 96.31 87 MET A CA 1
ATOM 678 C C . MET A 1 87 ? 18.480 -5.739 -19.766 1.00 96.31 87 MET A C 1
ATOM 680 O O . MET A 1 87 ? 19.159 -6.074 -18.794 1.00 96.31 87 MET A O 1
ATOM 684 N N . CYS A 1 88 ? 17.196 -6.090 -19.886 1.00 96.88 88 CYS A N 1
ATOM 685 C CA . CYS A 1 88 ? 16.523 -6.990 -18.959 1.00 96.88 88 CYS A CA 1
ATOM 686 C C . CYS A 1 88 ? 17.124 -8.402 -19.047 1.00 96.88 88 CYS A C 1
ATOM 688 O O . CYS A 1 88 ? 17.529 -8.858 -20.112 1.00 96.88 88 CYS A O 1
ATOM 690 N N . SER A 1 89 ? 17.160 -9.128 -17.933 1.00 96.62 89 SER A N 1
ATOM 691 C CA . SER A 1 89 ? 17.618 -10.522 -17.904 1.00 96.62 89 SER A CA 1
ATOM 692 C C . SER A 1 89 ? 16.495 -11.560 -17.960 1.00 96.62 89 SER A C 1
ATOM 694 O O . SER A 1 89 ? 16.807 -12.747 -18.008 1.00 96.62 89 SER A O 1
ATOM 696 N N . ASP A 1 90 ? 15.221 -11.146 -17.982 1.00 96.44 90 ASP A N 1
ATOM 697 C CA . ASP A 1 90 ? 14.065 -12.038 -18.157 1.00 96.44 90 ASP A CA 1
ATOM 698 C C . ASP A 1 90 ? 13.669 -12.127 -19.648 1.00 96.44 90 ASP A C 1
ATOM 700 O O . ASP A 1 90 ? 13.086 -11.179 -20.188 1.00 96.44 90 ASP A O 1
ATOM 704 N N . PRO A 1 91 ? 13.930 -13.261 -20.334 1.00 96.19 91 PRO A N 1
ATOM 705 C CA . PRO A 1 91 ? 13.588 -13.419 -21.746 1.00 96.19 91 PRO A CA 1
ATOM 706 C C . PRO A 1 91 ? 12.081 -13.362 -22.017 1.00 96.19 91 PRO A C 1
ATOM 708 O O . PRO A 1 91 ? 11.669 -12.932 -23.092 1.00 96.19 91 PRO A O 1
ATOM 711 N N . ALA A 1 92 ? 11.247 -13.783 -21.061 1.00 95.88 92 ALA A N 1
ATOM 712 C CA . ALA A 1 92 ? 9.799 -13.774 -21.227 1.00 95.88 92 ALA A CA 1
ATOM 713 C C . ALA A 1 92 ? 9.227 -12.352 -21.126 1.00 95.88 92 ALA A C 1
ATOM 715 O O . ALA A 1 92 ? 8.244 -12.050 -21.805 1.00 95.88 92 ALA A O 1
ATOM 716 N N . PHE A 1 93 ? 9.862 -11.468 -20.349 1.00 96.38 93 PHE A N 1
ATOM 717 C CA . PHE A 1 93 ? 9.550 -10.038 -20.365 1.00 96.38 93 PHE A CA 1
ATOM 718 C C . PHE A 1 93 ? 9.973 -9.387 -21.688 1.00 96.38 93 PHE A C 1
ATOM 720 O O . PHE A 1 93 ? 9.185 -8.662 -22.288 1.00 96.38 93 PHE A O 1
ATOM 727 N N . ILE A 1 94 ? 11.181 -9.685 -22.183 1.00 96.88 94 ILE A N 1
ATOM 728 C CA . ILE A 1 94 ? 11.669 -9.149 -23.467 1.00 96.88 94 ILE A CA 1
ATOM 729 C C . ILE A 1 94 ? 10.741 -9.553 -24.614 1.00 96.88 94 ILE A C 1
ATOM 731 O O . ILE A 1 94 ? 10.351 -8.697 -25.405 1.00 96.88 94 ILE A O 1
ATOM 735 N N . SER A 1 95 ? 10.361 -10.834 -24.685 1.00 96.56 95 SER A N 1
ATOM 736 C CA . SER A 1 95 ? 9.414 -11.325 -25.693 1.00 96.56 95 SER A CA 1
ATOM 737 C C . SER A 1 95 ? 8.072 -10.614 -25.579 1.00 96.56 95 SER A C 1
ATOM 739 O O . SER A 1 95 ? 7.530 -10.183 -26.583 1.00 96.56 95 SER A O 1
ATOM 741 N N . TRP A 1 96 ? 7.562 -10.437 -24.358 1.00 96.06 96 TRP A N 1
ATOM 742 C CA . TRP A 1 96 ? 6.292 -9.752 -24.132 1.00 96.06 96 TRP A CA 1
ATOM 743 C C . TRP A 1 96 ? 6.313 -8.292 -24.609 1.00 96.06 96 TRP A C 1
ATOM 745 O O . TRP A 1 96 ? 5.341 -7.841 -25.205 1.00 96.06 96 TRP A O 1
ATOM 755 N N . CYS A 1 97 ? 7.419 -7.573 -24.401 1.00 95.62 97 CYS A N 1
ATOM 756 C CA . CYS A 1 97 ? 7.605 -6.231 -24.954 1.00 95.62 97 CYS A CA 1
ATOM 757 C C . CYS A 1 97 ? 7.712 -6.250 -26.486 1.00 95.62 97 CYS A C 1
ATOM 759 O O . CYS A 1 97 ? 7.085 -5.434 -27.152 1.00 95.62 97 CYS A O 1
ATOM 761 N N . PHE A 1 98 ? 8.471 -7.191 -27.055 1.00 94.94 98 PHE A N 1
ATOM 762 C CA . PHE A 1 98 ? 8.607 -7.327 -28.507 1.00 94.94 98 PHE A CA 1
ATOM 763 C C . PHE A 1 98 ? 7.257 -7.605 -29.186 1.00 94.94 98 PHE A C 1
ATOM 765 O O . PHE A 1 98 ? 6.931 -6.979 -30.189 1.00 94.94 98 PHE A O 1
ATOM 772 N N . ASP A 1 99 ? 6.441 -8.481 -28.596 1.00 95.31 99 ASP A N 1
ATOM 773 C CA . ASP A 1 99 ? 5.090 -8.797 -29.076 1.00 95.31 99 ASP A CA 1
ATOM 774 C C . ASP A 1 99 ? 4.136 -7.589 -28.987 1.00 95.31 99 ASP A C 1
ATOM 776 O O . ASP A 1 99 ? 3.139 -7.530 -29.706 1.00 95.31 99 ASP A O 1
ATOM 780 N N . ALA A 1 100 ? 4.441 -6.621 -28.117 1.00 93.12 100 ALA A N 1
ATOM 781 C CA . ALA A 1 100 ? 3.729 -5.352 -27.978 1.00 93.12 100 ALA A CA 1
ATOM 782 C C . ALA A 1 100 ? 4.290 -4.228 -28.877 1.00 93.12 100 ALA A C 1
ATOM 784 O O . ALA A 1 100 ? 3.874 -3.082 -28.727 1.00 93.12 100 ALA A O 1
ATOM 785 N N . ASP A 1 101 ? 5.208 -4.546 -29.801 1.00 94.62 101 ASP A N 1
ATOM 786 C CA . ASP A 1 101 ? 5.899 -3.599 -30.695 1.00 94.62 101 ASP A CA 1
ATOM 787 C C . ASP A 1 101 ? 6.754 -2.549 -29.948 1.00 94.62 101 ASP A C 1
ATOM 789 O O . ASP A 1 101 ? 7.031 -1.455 -30.442 1.00 94.62 101 ASP A O 1
ATOM 793 N N . GLU A 1 102 ? 7.207 -2.877 -28.733 1.00 93.56 102 GLU A N 1
ATOM 794 C CA . GLU A 1 102 ? 8.080 -2.009 -27.944 1.00 93.56 102 GLU A CA 1
ATOM 795 C C . GLU A 1 102 ? 9.545 -2.114 -28.389 1.00 93.56 102 GLU A C 1
ATOM 797 O O . GLU A 1 102 ? 10.113 -3.200 -28.552 1.00 93.56 102 GLU A O 1
ATOM 802 N N . SER A 1 103 ? 10.210 -0.962 -28.513 1.00 93.69 103 SER A N 1
ATOM 803 C CA . SER A 1 103 ? 11.625 -0.906 -28.888 1.00 93.69 103 SER A CA 1
ATOM 804 C C . SER A 1 103 ? 12.529 -1.525 -27.820 1.00 93.69 103 SER A C 1
ATOM 806 O O . SER A 1 103 ? 12.538 -1.113 -26.657 1.00 93.69 103 SER A O 1
ATOM 808 N N . LEU A 1 104 ? 13.376 -2.471 -28.237 1.00 94.62 104 LEU A N 1
ATOM 809 C CA . LEU A 1 104 ? 14.308 -3.155 -27.336 1.00 94.62 104 LEU A CA 1
ATOM 810 C C . LEU A 1 104 ? 15.508 -2.291 -26.925 1.00 94.62 104 LEU A C 1
ATOM 812 O O . LEU A 1 104 ? 16.092 -2.505 -25.863 1.00 94.62 104 LEU A O 1
ATOM 816 N N . HIS A 1 105 ? 15.896 -1.331 -27.762 1.00 94.81 105 HIS A N 1
ATOM 817 C CA . HIS A 1 105 ? 17.126 -0.551 -27.583 1.00 94.81 105 HIS A CA 1
ATOM 818 C C . HIS A 1 105 ? 16.875 0.858 -27.055 1.00 94.81 105 HIS A C 1
ATOM 820 O O . HIS A 1 105 ? 17.811 1.522 -26.608 1.00 94.81 105 HIS A O 1
ATOM 826 N N . GLU A 1 106 ? 15.633 1.331 -27.119 1.00 95.06 106 GLU A N 1
ATOM 827 C CA . GLU A 1 106 ? 15.311 2.679 -26.684 1.00 95.06 106 GLU A CA 1
ATOM 828 C C . GLU A 1 106 ? 15.452 2.806 -25.155 1.00 95.06 106 GLU A C 1
ATOM 830 O O . GLU A 1 106 ? 14.925 1.975 -24.407 1.00 95.06 106 GLU A O 1
ATOM 835 N N . PRO A 1 107 ? 16.155 3.839 -24.657 1.00 95.44 107 PRO A N 1
ATOM 836 C CA . PRO A 1 107 ? 16.229 4.123 -23.230 1.00 95.44 107 PRO A CA 1
ATOM 837 C C . PRO A 1 107 ? 14.839 4.312 -22.608 1.00 95.44 107 PRO A C 1
ATOM 839 O O . PRO A 1 107 ? 14.016 5.075 -23.119 1.00 95.44 107 PRO A O 1
ATOM 842 N N . ARG A 1 108 ? 14.592 3.673 -21.459 1.00 95.25 108 ARG A N 1
ATOM 843 C CA . ARG A 1 108 ? 13.324 3.784 -20.717 1.00 95.25 108 ARG A CA 1
ATOM 844 C C . ARG A 1 108 ? 13.507 4.515 -19.394 1.00 95.25 108 ARG A C 1
ATOM 846 O O . ARG A 1 108 ? 14.603 4.555 -18.834 1.00 95.25 108 ARG A O 1
ATOM 853 N N . SER A 1 109 ? 12.434 5.124 -18.898 1.00 93.69 109 SER A N 1
ATOM 854 C CA . SER A 1 109 ? 12.432 5.770 -17.585 1.00 93.69 109 SER A CA 1
ATOM 855 C C . SER A 1 109 ? 12.139 4.761 -16.467 1.00 93.69 109 SER A C 1
ATOM 857 O O . SER A 1 109 ? 11.456 3.759 -16.709 1.00 93.69 109 SER A O 1
ATOM 859 N N . PRO A 1 110 ? 12.582 5.015 -15.219 1.00 93.81 110 PRO A N 1
ATOM 860 C CA . PRO A 1 110 ? 12.192 4.199 -14.071 1.00 93.81 110 PRO A CA 1
ATOM 861 C C . PRO A 1 110 ? 10.675 4.038 -13.938 1.00 93.81 110 PRO A C 1
ATOM 863 O O . PRO A 1 110 ? 10.197 2.947 -13.639 1.00 93.81 110 PRO A O 1
ATOM 866 N N . ARG A 1 111 ? 9.903 5.107 -14.193 1.00 90.44 111 ARG A N 1
ATOM 867 C CA . ARG A 1 111 ? 8.434 5.064 -14.199 1.00 90.44 111 ARG A CA 1
ATOM 868 C C . ARG A 1 111 ? 7.909 4.044 -15.207 1.00 90.44 111 ARG A C 1
ATOM 870 O O . ARG A 1 111 ? 7.093 3.208 -14.826 1.00 90.44 111 ARG A O 1
ATOM 877 N N . TRP A 1 112 ? 8.398 4.109 -16.445 1.00 93.56 112 TRP A N 1
ATOM 878 C CA . TRP A 1 112 ? 7.979 3.215 -17.520 1.00 93.56 112 TRP A CA 1
ATOM 879 C C . TRP A 1 112 ? 8.263 1.757 -17.156 1.00 93.56 112 TRP A C 1
ATOM 881 O O . TRP A 1 112 ? 7.352 0.933 -17.205 1.00 93.56 112 TRP A O 1
ATOM 891 N N . VAL A 1 113 ? 9.485 1.456 -16.693 1.00 95.25 113 VAL A N 1
ATOM 892 C CA . VAL A 1 113 ? 9.885 0.088 -16.316 1.00 95.25 113 VAL A CA 1
ATOM 893 C C . VAL A 1 113 ? 9.041 -0.429 -15.154 1.00 95.25 113 VAL A C 1
ATOM 895 O O . VAL A 1 113 ? 8.565 -1.558 -15.200 1.00 95.25 113 VAL A O 1
ATOM 898 N N . MET A 1 114 ? 8.795 0.399 -14.133 1.00 94.56 114 MET A N 1
ATOM 899 C CA . MET A 1 114 ? 7.946 0.026 -12.998 1.00 94.56 114 MET A CA 1
ATOM 900 C C . MET A 1 114 ? 6.512 -0.312 -13.415 1.00 94.56 114 MET A C 1
ATOM 902 O O . MET A 1 114 ? 5.944 -1.267 -12.895 1.00 94.56 114 MET A O 1
ATOM 906 N N . GLN A 1 115 ? 5.929 0.455 -14.335 1.00 92.25 115 GLN A N 1
ATOM 907 C CA . GLN A 1 115 ? 4.570 0.214 -14.823 1.00 92.25 115 GLN A CA 1
ATOM 908 C C . GLN A 1 115 ? 4.498 -1.058 -15.675 1.00 92.25 115 GLN A C 1
ATOM 910 O O . GLN A 1 115 ? 3.731 -1.961 -15.353 1.00 92.25 115 GLN A O 1
ATOM 915 N N . HIS A 1 116 ? 5.370 -1.182 -16.677 1.00 94.19 116 HIS A N 1
ATOM 916 C CA . HIS A 1 116 ? 5.352 -2.309 -17.614 1.00 94.19 116 HIS A CA 1
ATOM 917 C C . HIS A 1 116 ? 5.720 -3.631 -16.943 1.00 94.19 116 HIS A C 1
ATOM 919 O O . HIS A 1 116 ? 5.101 -4.658 -17.210 1.00 94.19 116 HIS A O 1
ATOM 925 N N . TRP A 1 117 ? 6.687 -3.621 -16.021 1.00 95.62 117 TRP A N 1
ATOM 926 C CA . TRP A 1 117 ? 7.012 -4.813 -15.243 1.00 95.62 117 TRP A CA 1
ATOM 927 C C . TRP A 1 117 ? 5.848 -5.238 -14.345 1.00 95.62 117 TRP A C 1
ATOM 929 O O . TRP A 1 117 ? 5.537 -6.426 -14.258 1.00 95.62 117 TRP A O 1
ATOM 939 N N . ALA A 1 118 ? 5.172 -4.282 -13.699 1.00 93.31 118 ALA A N 1
ATOM 940 C CA . ALA A 1 118 ? 4.012 -4.596 -12.876 1.00 93.31 118 ALA A CA 1
ATOM 941 C C . ALA A 1 118 ? 2.874 -5.204 -13.709 1.00 93.31 118 ALA A C 1
ATOM 943 O O . ALA A 1 118 ? 2.290 -6.198 -13.280 1.00 93.31 118 ALA A O 1
ATOM 944 N N . ASP A 1 119 ? 2.594 -4.665 -14.897 1.00 92.88 119 ASP A N 1
ATOM 945 C CA . ASP A 1 119 ? 1.576 -5.202 -15.807 1.00 92.88 119 ASP A CA 1
ATOM 946 C C . ASP A 1 119 ? 1.935 -6.612 -16.290 1.00 92.88 119 ASP A C 1
ATOM 948 O O . ASP A 1 119 ? 1.106 -7.527 -16.229 1.00 92.88 119 ASP A O 1
ATOM 952 N N . TYR A 1 120 ? 3.198 -6.827 -16.666 1.00 94.56 120 TYR A N 1
ATOM 953 C CA . TYR A 1 120 ? 3.724 -8.142 -17.023 1.00 94.56 120 TYR A CA 1
ATOM 954 C C . TYR A 1 120 ? 3.528 -9.180 -15.906 1.00 94.56 120 TYR A C 1
ATOM 956 O O . TYR A 1 120 ? 3.098 -10.302 -16.181 1.00 94.56 120 TYR A O 1
ATOM 964 N N . GLN A 1 121 ? 3.786 -8.822 -14.644 1.00 93.25 121 GLN A N 1
ATOM 965 C CA . GLN A 1 121 ? 3.573 -9.733 -13.512 1.00 93.25 121 GLN A CA 1
ATOM 966 C C . GLN A 1 121 ? 2.079 -9.953 -13.226 1.00 93.25 121 GLN A C 1
ATOM 968 O O . GLN A 1 121 ? 1.630 -11.077 -12.974 1.00 93.25 121 GLN A O 1
ATOM 973 N N . ARG A 1 122 ? 1.275 -8.886 -13.305 1.00 91.00 122 ARG A N 1
ATOM 974 C CA . ARG A 1 122 ? -0.159 -8.917 -12.980 1.00 91.00 122 ARG A CA 1
ATOM 975 C C . ARG A 1 122 ? -1.009 -9.625 -14.037 1.00 91.00 122 ARG A C 1
ATOM 977 O O . ARG A 1 122 ? -2.105 -10.066 -13.694 1.00 91.00 122 ARG A O 1
ATOM 984 N N . ARG A 1 123 ? -0.510 -9.824 -15.266 1.00 89.38 123 ARG A N 1
ATOM 985 C CA . ARG A 1 123 ? -1.259 -10.451 -16.379 1.00 89.38 123 ARG A CA 1
ATOM 986 C C . ARG A 1 123 ? -1.885 -11.809 -16.037 1.00 89.38 123 ARG A C 1
ATOM 988 O O . ARG A 1 123 ? -2.977 -12.111 -16.502 1.00 89.38 123 ARG A O 1
ATOM 995 N N . TYR A 1 124 ? -1.215 -12.612 -15.206 1.00 84.94 124 TYR A N 1
ATOM 996 C CA . TYR A 1 124 ? -1.717 -13.922 -14.764 1.00 84.94 124 TYR A CA 1
ATOM 997 C C . TYR A 1 124 ? -2.139 -13.946 -13.297 1.00 84.94 124 TYR A C 1
ATOM 999 O O . TYR A 1 124 ? -2.914 -14.810 -12.887 1.00 84.94 124 TYR A O 1
ATOM 1007 N N . ARG A 1 125 ? -1.611 -13.028 -12.482 1.00 90.00 125 ARG A N 1
ATOM 1008 C CA . ARG A 1 125 ? -1.894 -12.945 -11.047 1.00 90.00 125 ARG A CA 1
ATOM 1009 C C . ARG A 1 125 ? -2.120 -11.485 -10.654 1.00 90.00 125 ARG A C 1
ATOM 1011 O O . ARG A 1 125 ? -1.189 -10.838 -10.183 1.00 90.00 125 ARG A O 1
ATOM 1018 N N . PRO A 1 126 ? -3.351 -10.963 -10.788 1.00 89.38 126 PRO A N 1
ATOM 1019 C CA . PRO A 1 126 ? -3.647 -9.567 -10.457 1.00 89.38 126 PRO A CA 1
ATOM 1020 C C . PRO A 1 126 ? -3.260 -9.178 -9.021 1.00 89.38 126 PRO A C 1
ATOM 1022 O O . PRO A 1 126 ? -2.786 -8.073 -8.785 1.00 89.38 126 PRO A O 1
ATOM 1025 N N . ALA A 1 127 ? -3.384 -10.112 -8.072 1.00 90.06 127 ALA A N 1
ATOM 1026 C CA . ALA A 1 127 ? -3.032 -9.916 -6.665 1.00 90.06 127 ALA A CA 1
ATOM 1027 C C . ALA A 1 127 ? -1.538 -10.134 -6.343 1.00 90.06 127 ALA A C 1
ATOM 1029 O O . ALA A 1 127 ? -1.175 -10.156 -5.174 1.00 90.06 127 ALA A O 1
ATOM 1030 N N . TYR A 1 128 ? -0.652 -10.291 -7.334 1.00 92.75 128 TYR A N 1
ATOM 1031 C CA . TYR A 1 128 ? 0.737 -10.730 -7.126 1.00 92.75 128 TYR A CA 1
ATOM 1032 C C . TYR A 1 128 ? 1.501 -9.946 -6.041 1.00 92.75 128 TYR A C 1
ATOM 1034 O O . TYR A 1 128 ? 2.068 -10.541 -5.125 1.00 92.75 128 TYR A O 1
ATOM 1042 N N . TYR A 1 129 ? 1.480 -8.612 -6.091 1.00 93.50 129 TYR A N 1
ATOM 1043 C CA . TYR A 1 129 ? 2.148 -7.789 -5.074 1.00 93.50 129 TYR A CA 1
ATOM 1044 C C . TYR A 1 129 ? 1.386 -7.752 -3.747 1.00 93.50 129 TYR A C 1
ATOM 1046 O O . TYR A 1 129 ? 2.005 -7.690 -2.683 1.00 93.50 129 TYR A O 1
ATOM 1054 N N . ALA A 1 130 ? 0.058 -7.858 -3.793 1.00 93.00 130 ALA A N 1
ATOM 1055 C CA . ALA A 1 130 ? -0.769 -7.935 -2.598 1.00 93.00 130 ALA A CA 1
ATOM 1056 C C . ALA A 1 130 ? -0.510 -9.229 -1.807 1.00 93.00 130 ALA A C 1
ATOM 1058 O O . ALA A 1 130 ? -0.374 -9.198 -0.585 1.00 93.00 130 ALA A O 1
ATOM 1059 N N . ASP A 1 131 ? -0.319 -10.351 -2.499 1.00 92.19 131 ASP A N 1
ATOM 1060 C CA . ASP A 1 131 ? 0.104 -11.626 -1.921 1.00 92.19 131 ASP A CA 1
ATOM 1061 C C . ASP A 1 131 ? 1.466 -11.519 -1.219 1.00 92.19 131 ASP A C 1
ATOM 1063 O O . ASP A 1 131 ? 1.680 -12.108 -0.160 1.00 92.19 131 ASP A O 1
ATOM 1067 N N . ILE A 1 132 ? 2.419 -10.790 -1.808 1.00 92.62 132 ILE A N 1
ATOM 1068 C CA . ILE A 1 132 ? 3.749 -10.606 -1.212 1.00 92.62 132 ILE A CA 1
ATOM 1069 C C . ILE A 1 132 ? 3.637 -9.811 0.092 1.00 92.62 132 ILE A C 1
ATOM 1071 O O . ILE A 1 132 ? 4.199 -10.224 1.111 1.00 92.62 132 ILE A O 1
ATOM 1075 N N . VAL A 1 133 ? 2.888 -8.706 0.078 1.00 94.38 133 VAL A N 1
ATOM 1076 C CA . VAL A 1 133 ? 2.692 -7.856 1.260 1.00 94.38 133 VAL A CA 1
ATOM 1077 C C . VAL A 1 133 ? 1.920 -8.594 2.351 1.00 94.38 133 VAL A C 1
ATOM 1079 O O . VAL A 1 133 ? 2.365 -8.614 3.496 1.00 94.38 133 VAL A O 1
ATOM 1082 N N . THR A 1 134 ? 0.818 -9.268 2.022 1.00 93.44 134 THR A N 1
ATOM 1083 C CA . THR A 1 134 ? 0.024 -10.025 3.007 1.00 93.44 134 THR A CA 1
ATOM 1084 C C . THR A 1 134 ? 0.831 -11.156 3.646 1.00 93.44 134 THR A C 1
ATOM 1086 O O . THR A 1 134 ? 0.837 -11.273 4.871 1.00 93.44 134 THR A O 1
ATOM 1089 N N . ARG A 1 135 ? 1.611 -11.924 2.867 1.00 93.25 135 ARG A N 1
ATOM 1090 C CA . ARG A 1 135 ? 2.540 -12.936 3.412 1.00 93.25 135 ARG A CA 1
ATOM 1091 C C . ARG A 1 135 ? 3.593 -12.318 4.326 1.00 93.25 135 ARG A C 1
ATOM 1093 O O . ARG A 1 135 ? 3.921 -12.905 5.359 1.00 93.25 135 ARG A O 1
ATOM 1100 N N . TRP A 1 136 ? 4.135 -11.156 3.961 1.00 94.44 136 TRP A N 1
ATOM 1101 C CA . TRP A 1 136 ? 5.092 -10.452 4.809 1.00 94.44 136 TRP A CA 1
ATOM 1102 C C . TRP A 1 136 ? 4.444 -10.012 6.128 1.00 94.44 136 TRP A C 1
ATOM 1104 O O . TRP A 1 136 ? 5.000 -10.313 7.181 1.00 94.44 136 TRP A O 1
ATOM 1114 N N . ILE A 1 137 ? 3.242 -9.425 6.098 1.00 92.56 137 ILE A N 1
ATOM 1115 C CA . ILE A 1 137 ? 2.485 -9.043 7.303 1.00 92.56 137 ILE A CA 1
ATOM 1116 C C . ILE A 1 137 ? 2.228 -10.268 8.188 1.00 92.56 137 ILE A C 1
ATOM 1118 O O . ILE A 1 137 ? 2.522 -10.227 9.381 1.00 92.56 137 ILE A O 1
ATOM 1122 N N . SER A 1 138 ? 1.750 -11.387 7.627 1.00 90.50 138 SER A N 1
ATOM 1123 C CA . SER A 1 138 ? 1.548 -12.633 8.385 1.00 90.50 138 SER A CA 1
ATOM 1124 C C . SER A 1 138 ? 2.834 -13.123 9.043 1.00 90.50 138 SER A C 1
ATOM 1126 O O . SER A 1 138 ? 2.823 -13.537 10.203 1.00 90.50 138 SER A O 1
ATOM 1128 N N . ARG A 1 139 ? 3.959 -13.062 8.323 1.00 88.25 139 ARG A N 1
ATOM 1129 C CA . ARG A 1 139 ? 5.264 -13.459 8.854 1.00 88.25 139 ARG A CA 1
ATOM 1130 C C . ARG A 1 139 ? 5.695 -12.543 9.996 1.00 88.25 139 ARG A C 1
ATOM 1132 O O . ARG A 1 139 ? 6.078 -13.052 11.047 1.00 88.25 139 ARG A O 1
ATOM 1139 N N . GLN A 1 140 ? 5.594 -11.227 9.833 1.00 89.62 140 GLN A N 1
ATOM 1140 C CA . GLN A 1 140 ? 5.921 -10.277 10.899 1.00 89.62 140 GLN A CA 1
ATOM 1141 C C . GLN A 1 140 ? 4.998 -10.453 12.113 1.00 89.62 140 GLN A C 1
ATOM 1143 O O . GLN A 1 140 ? 5.438 -10.430 13.262 1.00 89.62 140 GLN A O 1
ATOM 1148 N N . ALA A 1 141 ? 3.723 -10.751 11.874 1.00 88.06 141 ALA A N 1
ATOM 1149 C CA . ALA A 1 141 ? 2.795 -11.088 12.936 1.00 88.06 141 ALA A CA 1
ATOM 1150 C C . ALA A 1 141 ? 3.186 -12.379 13.671 1.00 88.06 141 ALA A C 1
ATOM 1152 O O . ALA A 1 141 ? 3.105 -12.436 14.899 1.00 88.06 141 ALA A O 1
ATOM 1153 N N . SER A 1 142 ? 3.685 -13.399 12.975 1.00 82.19 142 SER A N 1
ATOM 1154 C CA . SER A 1 142 ? 4.134 -14.632 13.636 1.00 82.19 142 SER A CA 1
ATOM 1155 C C . SER A 1 142 ? 5.302 -14.408 14.608 1.00 82.19 142 SER A C 1
ATOM 1157 O O . SER A 1 142 ? 5.388 -15.105 15.616 1.00 82.19 142 SER A O 1
ATOM 1159 N N . VAL A 1 143 ? 6.143 -13.394 14.365 1.00 86.12 143 VAL A N 1
ATOM 1160 C CA . VAL A 1 143 ? 7.281 -13.039 15.235 1.00 86.12 143 VAL A CA 1
ATOM 1161 C C . VAL A 1 143 ? 6.946 -11.966 16.281 1.00 86.12 143 VAL A C 1
ATOM 1163 O O . VAL A 1 143 ? 7.802 -11.606 17.080 1.00 86.12 143 VAL A O 1
ATOM 1166 N N . GLY A 1 144 ? 5.698 -11.488 16.323 1.00 84.06 144 GLY A N 1
ATOM 1167 C CA . GLY A 1 144 ? 5.189 -10.631 17.400 1.00 84.06 144 GLY A CA 1
ATOM 1168 C C . GLY A 1 144 ? 4.840 -9.195 17.008 1.00 84.06 144 GLY A C 1
ATOM 1169 O O . GLY A 1 144 ? 4.204 -8.509 17.808 1.00 84.06 144 GLY A O 1
ATOM 1170 N N . PHE A 1 145 ? 5.150 -8.745 15.789 1.00 89.19 145 PHE A N 1
ATOM 1171 C CA . PHE A 1 145 ? 4.731 -7.418 15.325 1.00 89.19 145 PHE A CA 1
ATOM 1172 C C . PHE A 1 145 ? 3.212 -7.356 15.142 1.00 89.19 145 PHE A C 1
ATOM 1174 O O . PHE A 1 145 ? 2.562 -8.331 14.761 1.00 89.19 145 PHE A O 1
ATOM 1181 N N . ARG A 1 146 ? 2.600 -6.216 15.458 1.00 89.44 146 ARG A N 1
ATOM 1182 C CA . ARG A 1 146 ? 1.132 -6.063 15.430 1.00 89.44 146 ARG A CA 1
ATOM 1183 C C . ARG A 1 146 ? 0.658 -4.805 14.718 1.00 89.44 146 ARG A C 1
ATOM 1185 O O . ARG A 1 146 ? -0.545 -4.653 14.553 1.00 89.44 146 ARG A O 1
ATOM 1192 N N . ARG A 1 147 ? 1.571 -3.918 14.327 1.00 92.81 147 ARG A N 1
ATOM 1193 C CA . ARG A 1 147 ? 1.269 -2.594 13.783 1.00 92.81 147 ARG A CA 1
ATOM 1194 C C . ARG A 1 147 ? 2.017 -2.424 12.474 1.00 92.81 147 ARG A C 1
ATOM 1196 O O . ARG A 1 147 ? 3.239 -2.552 12.458 1.00 92.81 147 ARG A O 1
ATOM 1203 N N . PHE A 1 148 ? 1.284 -2.160 11.400 1.00 95.19 148 PHE A N 1
ATOM 1204 C CA . PHE A 1 148 ? 1.849 -2.047 10.060 1.00 95.19 148 PHE A CA 1
ATOM 1205 C C . PHE A 1 148 ? 1.332 -0.806 9.347 1.00 95.19 148 PHE A C 1
ATOM 1207 O O . PHE A 1 148 ? 0.146 -0.487 9.424 1.00 95.19 148 PHE A O 1
ATOM 1214 N N . ALA A 1 149 ? 2.228 -0.097 8.672 1.00 96.12 149 ALA A N 1
ATOM 1215 C CA . ALA A 1 149 ? 1.920 1.084 7.884 1.00 96.12 149 ALA A CA 1
ATOM 1216 C C . ALA A 1 149 ? 2.228 0.798 6.411 1.00 96.12 149 ALA A C 1
ATOM 1218 O O . ALA A 1 149 ? 3.362 0.475 6.060 1.00 96.12 149 ALA A O 1
ATOM 1219 N N . ILE A 1 150 ? 1.219 0.918 5.550 1.00 96.12 150 ILE A N 1
ATOM 1220 C CA . ILE A 1 150 ? 1.348 0.691 4.107 1.00 96.12 150 ILE A CA 1
ATOM 1221 C C . ILE A 1 150 ? 1.370 2.040 3.394 1.00 96.12 150 ILE A C 1
ATOM 1223 O O . ILE A 1 150 ? 0.455 2.836 3.575 1.00 96.12 150 ILE A O 1
ATOM 1227 N N . THR A 1 151 ? 2.399 2.335 2.601 1.00 93.25 151 THR A N 1
ATOM 1228 C CA . THR A 1 151 ? 2.647 3.706 2.097 1.00 93.25 151 THR A CA 1
ATOM 1229 C C . THR A 1 151 ? 2.018 4.022 0.735 1.00 93.25 151 THR A C 1
ATOM 1231 O O . THR A 1 151 ? 1.835 5.195 0.383 1.00 93.25 151 THR A O 1
ATOM 1234 N N . ASP A 1 152 ? 1.677 3.004 -0.053 1.00 90.62 152 ASP A N 1
ATOM 1235 C CA . ASP A 1 152 ? 1.290 3.153 -1.456 1.00 90.62 152 ASP A CA 1
ATOM 1236 C C . ASP A 1 152 ? 0.070 2.317 -1.863 1.00 90.62 152 ASP A C 1
ATOM 1238 O O . ASP A 1 152 ? 0.037 1.782 -2.967 1.00 90.62 152 ASP A O 1
ATOM 1242 N N . LEU A 1 153 ? -0.971 2.292 -1.026 1.00 91.62 153 LEU A N 1
ATOM 1243 C CA . LEU A 1 153 ? -2.236 1.641 -1.366 1.00 91.62 153 LEU A CA 1
ATOM 1244 C C . LEU A 1 153 ? -2.968 2.414 -2.484 1.00 91.62 153 LEU A C 1
ATOM 1246 O O . LEU A 1 153 ? -3.318 3.595 -2.326 1.00 91.62 153 LEU A O 1
ATOM 1250 N N . ARG A 1 154 ? -3.186 1.757 -3.631 1.00 86.88 154 ARG A N 1
ATOM 1251 C CA . ARG A 1 154 ? -3.751 2.395 -4.838 1.00 86.88 154 ARG A CA 1
ATOM 1252 C C . ARG A 1 154 ? -4.811 1.554 -5.543 1.00 86.88 154 ARG A C 1
ATOM 1254 O O . ARG A 1 154 ? -5.707 2.137 -6.156 1.00 86.88 154 ARG A O 1
ATOM 1261 N N . ASP A 1 155 ? -4.707 0.231 -5.468 1.00 85.31 155 ASP A N 1
ATOM 1262 C CA . ASP A 1 155 ? -5.546 -0.708 -6.213 1.00 85.31 155 ASP A CA 1
ATOM 1263 C C . ASP A 1 155 ? -6.608 -1.375 -5.312 1.00 85.31 155 ASP A C 1
ATOM 1265 O O . ASP A 1 155 ? -6.263 -1.887 -4.246 1.00 85.31 155 ASP A O 1
ATOM 1269 N N . PRO A 1 156 ? -7.890 -1.445 -5.715 1.00 87.81 156 PRO A N 1
ATOM 1270 C CA . PRO A 1 156 ? -8.902 -2.210 -4.981 1.00 87.81 156 PRO A CA 1
ATOM 1271 C C . PRO A 1 156 ? -8.528 -3.682 -4.738 1.00 87.81 156 PRO A C 1
ATOM 1273 O O . PRO A 1 156 ? -8.951 -4.268 -3.745 1.00 87.81 156 PRO A O 1
ATOM 1276 N N . VAL A 1 157 ? -7.720 -4.297 -5.610 1.00 88.75 157 VAL A N 1
ATOM 1277 C CA . VAL A 1 157 ? -7.225 -5.668 -5.391 1.00 88.75 157 VAL A CA 1
ATOM 1278 C C . VAL A 1 157 ? -6.318 -5.740 -4.157 1.00 88.75 157 VAL A C 1
ATOM 1280 O O . VAL A 1 157 ? -6.385 -6.707 -3.397 1.00 88.75 157 VAL A O 1
ATOM 1283 N N . GLU A 1 158 ? -5.496 -4.713 -3.932 1.00 91.62 158 GLU A N 1
ATOM 1284 C CA . GLU A 1 158 ? -4.621 -4.603 -2.759 1.00 91.62 158 GLU A CA 1
ATOM 1285 C C . GLU A 1 158 ? -5.450 -4.451 -1.474 1.00 91.62 158 GLU A C 1
ATOM 1287 O O . GLU A 1 158 ? -5.185 -5.126 -0.480 1.00 91.62 158 GLU A O 1
ATOM 1292 N N . GLU A 1 159 ? -6.495 -3.623 -1.512 1.00 90.81 159 GLU A N 1
ATOM 1293 C CA . GLU A 1 159 ? -7.431 -3.421 -0.399 1.00 90.81 159 GLU A CA 1
ATOM 1294 C C . GLU A 1 159 ? -8.183 -4.714 -0.040 1.00 90.81 159 GLU A C 1
ATOM 1296 O O . GLU A 1 159 ? -8.202 -5.129 1.122 1.00 90.81 159 GLU A O 1
ATOM 1301 N N . LEU A 1 160 ? -8.739 -5.408 -1.039 1.00 89.88 160 LEU A N 1
ATOM 1302 C CA . LEU A 1 160 ? -9.437 -6.682 -0.842 1.00 89.88 160 LEU A CA 1
ATOM 1303 C C . LEU A 1 160 ? -8.529 -7.751 -0.224 1.00 89.88 160 LEU A C 1
ATOM 1305 O O . LEU A 1 160 ? -8.963 -8.492 0.661 1.00 89.88 160 LEU A O 1
ATOM 1309 N N . ALA A 1 161 ? -7.267 -7.822 -0.653 1.00 89.12 161 ALA A N 1
ATOM 1310 C CA . ALA A 1 161 ? -6.297 -8.759 -0.095 1.00 89.12 161 ALA A CA 1
ATOM 1311 C C . ALA A 1 161 ? -5.992 -8.469 1.386 1.00 89.12 161 ALA A C 1
ATOM 1313 O O . ALA A 1 161 ? -5.864 -9.400 2.184 1.00 89.12 161 ALA A O 1
ATOM 1314 N N . LEU A 1 162 ? -5.921 -7.192 1.778 1.00 90.56 162 LEU A N 1
ATOM 1315 C CA . LEU A 1 162 ? -5.749 -6.801 3.179 1.00 90.56 162 LEU A CA 1
ATOM 1316 C C . LEU A 1 162 ? -6.985 -7.146 4.016 1.00 90.56 162 LEU A C 1
ATOM 1318 O O . LEU A 1 162 ? -6.839 -7.690 5.109 1.00 90.56 162 LEU A O 1
ATOM 1322 N N . HIS A 1 163 ? -8.197 -6.920 3.503 1.00 89.38 163 HIS A N 1
ATOM 1323 C CA . HIS A 1 163 ? -9.421 -7.348 4.189 1.00 89.38 163 HIS A CA 1
ATOM 1324 C C . HIS A 1 163 ? -9.487 -8.868 4.376 1.00 89.38 163 HIS A C 1
ATOM 1326 O O . HIS A 1 163 ? -9.831 -9.339 5.462 1.00 89.38 163 HIS A O 1
ATOM 1332 N N . ALA A 1 164 ? -9.102 -9.640 3.356 1.00 85.88 164 ALA A N 1
ATOM 1333 C CA . ALA A 1 164 ? -9.065 -11.100 3.421 1.00 85.88 164 ALA A CA 1
ATOM 1334 C C . ALA A 1 164 ? -8.082 -11.634 4.481 1.00 85.88 164 ALA A C 1
ATOM 1336 O O . ALA A 1 164 ? -8.250 -12.751 4.968 1.00 85.88 164 ALA A O 1
ATOM 1337 N N . LEU A 1 165 ? -7.088 -10.832 4.879 1.00 85.31 165 LEU A N 1
ATOM 1338 C CA . LEU A 1 165 ? -6.135 -11.175 5.933 1.00 85.31 165 LEU A CA 1
ATOM 1339 C C . LEU A 1 165 ? -6.741 -11.106 7.350 1.00 85.31 165 LEU A C 1
ATOM 1341 O O . LEU A 1 165 ? -6.124 -11.586 8.300 1.00 85.31 165 LEU A O 1
ATOM 1345 N N . GLY A 1 166 ? -7.930 -10.515 7.515 1.00 84.31 166 GLY A N 1
ATOM 1346 C CA . GLY A 1 166 ? -8.594 -10.384 8.817 1.00 84.31 166 GLY A CA 1
ATOM 1347 C C . GLY A 1 166 ? -7.936 -9.365 9.755 1.00 84.31 166 GLY A C 1
ATOM 1348 O O . GLY A 1 166 ? -8.063 -9.469 10.976 1.00 84.31 166 GLY A O 1
ATOM 1349 N N . VAL A 1 167 ? -7.202 -8.396 9.202 1.00 87.69 167 VAL A N 1
ATOM 1350 C CA . VAL A 1 167 ? -6.586 -7.301 9.964 1.00 87.69 167 VAL A CA 1
ATOM 1351 C C . VAL A 1 167 ? -7.583 -6.170 10.225 1.00 87.69 167 VAL A C 1
ATOM 1353 O O . VAL A 1 167 ? -8.557 -5.994 9.495 1.00 87.69 167 VAL A O 1
ATOM 1356 N N . GLN A 1 168 ? -7.314 -5.358 11.245 1.00 89.88 168 GLN A N 1
ATOM 1357 C CA . GLN A 1 168 ? -7.977 -4.067 11.414 1.00 89.88 168 GLN A CA 1
ATOM 1358 C C . GLN A 1 168 ? -7.347 -3.064 10.453 1.00 89.88 168 GLN A C 1
ATOM 1360 O O . GLN A 1 168 ? -6.314 -2.471 10.765 1.00 89.88 168 GLN A O 1
ATOM 1365 N N . LEU A 1 169 ? -7.947 -2.930 9.273 1.00 91.12 169 LEU A N 1
ATOM 1366 C CA . LEU A 1 169 ? -7.517 -1.994 8.243 1.00 91.12 169 LEU A CA 1
ATOM 1367 C C . LEU A 1 169 ? -8.169 -0.625 8.459 1.00 91.12 169 LEU A C 1
ATOM 1369 O O . LEU A 1 169 ? -9.380 -0.535 8.641 1.00 91.12 169 LEU A O 1
ATOM 1373 N N . SER A 1 170 ? -7.361 0.430 8.412 1.00 92.00 170 SER A N 1
ATOM 1374 C CA . SER A 1 170 ? -7.824 1.809 8.262 1.00 92.00 170 SER A CA 1
ATOM 1375 C C . SER A 1 170 ? -7.130 2.464 7.079 1.00 92.00 170 SER A C 1
ATOM 1377 O O . SER A 1 170 ? -5.899 2.554 7.043 1.00 92.00 170 SER A O 1
ATOM 1379 N N . VAL A 1 171 ? -7.917 2.931 6.116 1.00 92.50 171 VAL A N 1
ATOM 1380 C CA . VAL A 1 171 ? -7.432 3.612 4.918 1.00 92.50 171 VAL A CA 1
ATOM 1381 C C . VAL A 1 171 ? -7.441 5.119 5.146 1.00 92.50 171 VAL A C 1
ATOM 1383 O O . VAL A 1 171 ? -8.478 5.727 5.402 1.00 92.50 171 VAL A O 1
ATOM 1386 N N . VAL A 1 172 ? -6.272 5.742 5.022 1.00 91.06 172 VAL A N 1
ATOM 1387 C CA . VAL A 1 172 ? -6.074 7.174 5.252 1.00 91.06 172 VAL A CA 1
ATOM 1388 C C . VAL A 1 172 ? -5.682 7.851 3.944 1.00 91.06 172 VAL A C 1
ATOM 1390 O O . VAL A 1 172 ? -4.629 7.568 3.366 1.00 91.06 172 VAL A O 1
ATOM 1393 N N . ARG A 1 173 ? -6.511 8.782 3.470 1.00 89.12 173 ARG A N 1
ATOM 1394 C CA . ARG A 1 173 ? -6.196 9.618 2.311 1.00 89.12 173 ARG A CA 1
ATOM 1395 C C . ARG A 1 173 ? -5.408 10.836 2.744 1.00 89.12 173 ARG A C 1
ATOM 1397 O O . ARG A 1 173 ? -5.931 11.707 3.426 1.00 89.12 173 ARG A O 1
ATOM 1404 N N . VAL A 1 174 ? -4.173 10.941 2.275 1.00 87.81 174 VAL A N 1
ATOM 1405 C CA . VAL A 1 174 ? -3.349 12.127 2.502 1.00 87.81 174 VAL A CA 1
ATOM 1406 C C . VAL A 1 174 ? -3.624 13.159 1.409 1.00 87.81 174 VAL A C 1
ATOM 1408 O O . VAL A 1 174 ? -3.503 12.876 0.212 1.00 87.81 174 VAL A O 1
ATOM 1411 N N . LEU A 1 175 ? -3.995 14.362 1.831 1.00 84.62 175 LEU A N 1
ATOM 1412 C CA . LEU A 1 175 ? -4.253 15.527 0.993 1.00 84.62 175 LEU A CA 1
ATOM 1413 C C . LEU A 1 175 ? -3.149 16.554 1.228 1.00 84.62 175 LEU A C 1
ATOM 1415 O O . LEU A 1 175 ? -2.688 16.714 2.347 1.00 84.62 175 LEU A O 1
ATOM 1419 N N . GLY A 1 176 ? -2.722 17.280 0.201 1.00 73.75 176 GLY A N 1
ATOM 1420 C CA . GLY A 1 176 ? -1.737 18.342 0.388 1.00 73.75 176 GLY A CA 1
ATOM 1421 C C . GLY A 1 176 ? -1.625 19.254 -0.831 1.00 73.75 176 GLY A C 1
ATOM 1422 O O . GLY A 1 176 ? -1.949 18.827 -1.944 1.00 73.75 176 GLY A O 1
ATOM 1423 N N . PRO A 1 177 ? -1.135 20.493 -0.654 1.00 64.81 177 PRO A N 1
ATOM 1424 C CA . PRO A 1 177 ? -1.035 21.478 -1.729 1.00 64.81 177 PRO A CA 1
ATOM 1425 C C . PRO A 1 177 ? 0.043 21.103 -2.758 1.00 64.81 177 PRO A C 1
ATOM 1427 O O . PRO A 1 177 ? -0.022 21.506 -3.914 1.00 64.81 177 PRO A O 1
ATOM 1430 N N . LYS A 1 178 ? 1.025 20.279 -2.365 1.00 62.81 178 LYS A N 1
ATOM 1431 C CA . LYS A 1 178 ? 2.166 19.850 -3.191 1.00 62.81 178 LYS A CA 1
ATOM 1432 C C . LYS A 1 178 ? 1.875 18.572 -3.992 1.00 62.81 178 LYS A C 1
ATOM 1434 O O . LYS A 1 178 ? 2.660 17.621 -3.971 1.00 62.81 178 LYS A O 1
ATOM 1439 N N . SER A 1 179 ? 0.746 18.516 -4.698 1.00 61.81 179 SER A N 1
ATOM 1440 C CA . SER A 1 179 ? 0.518 17.432 -5.662 1.00 61.81 179 SER A CA 1
ATOM 1441 C C . SER A 1 179 ? 1.429 17.637 -6.871 1.00 61.81 179 SER A C 1
ATOM 1443 O O . SER A 1 179 ? 1.342 18.666 -7.533 1.00 61.81 179 SER A O 1
ATOM 1445 N N . ALA A 1 180 ? 2.289 16.667 -7.187 1.00 59.47 180 ALA A N 1
ATOM 1446 C CA . ALA A 1 180 ? 3.105 16.755 -8.395 1.00 59.47 180 ALA A CA 1
ATOM 1447 C C . ALA A 1 180 ? 2.236 16.603 -9.653 1.00 59.47 180 ALA A C 1
ATOM 1449 O O . ALA A 1 180 ? 1.382 15.715 -9.713 1.00 59.47 180 ALA A O 1
ATOM 1450 N N . THR A 1 181 ? 2.481 17.447 -10.655 1.00 55.94 181 THR A N 1
ATOM 1451 C CA . THR A 1 181 ? 1.938 17.281 -12.008 1.00 55.94 181 THR A CA 1
ATOM 1452 C C . THR A 1 181 ? 2.640 16.096 -12.672 1.00 55.94 181 THR A C 1
ATOM 1454 O O . THR A 1 181 ? 3.868 16.024 -12.669 1.00 55.94 181 THR A O 1
ATOM 1457 N N . LEU A 1 182 ? 1.870 15.142 -13.191 1.00 58.88 182 LEU A N 1
ATOM 1458 C CA . LEU A 1 182 ? 2.376 13.970 -13.911 1.00 58.88 182 LEU A CA 1
ATOM 1459 C C . LEU A 1 182 ? 2.321 14.229 -15.423 1.00 58.88 182 LEU A C 1
ATOM 1461 O O . LEU A 1 182 ? 1.510 15.040 -15.872 1.00 58.88 182 LEU A O 1
ATOM 1465 N N . SER A 1 183 ? 3.155 13.539 -16.207 1.00 56.84 183 SER A N 1
ATOM 1466 C CA . SER A 1 183 ? 3.012 13.520 -17.670 1.00 56.84 183 SER A CA 1
ATOM 1467 C C . SER A 1 183 ? 1.675 12.886 -18.076 1.00 56.84 183 SER A C 1
ATOM 1469 O O . SER A 1 183 ? 1.094 12.119 -17.306 1.00 56.84 183 SER A O 1
ATOM 1471 N N . VAL A 1 184 ? 1.174 13.210 -19.274 1.00 54.59 184 VAL A N 1
ATOM 1472 C CA . VAL A 1 184 ? -0.149 12.759 -19.752 1.00 54.59 184 VAL A CA 1
ATOM 1473 C C . VAL A 1 184 ? -0.244 11.230 -19.784 1.00 54.59 184 VAL A C 1
ATOM 1475 O O . VAL A 1 184 ? -1.203 10.680 -19.245 1.00 54.59 184 VAL A O 1
ATOM 1478 N N . ASP A 1 185 ? 0.781 10.550 -20.303 1.00 54.34 185 ASP A N 1
ATOM 1479 C CA . ASP A 1 185 ? 0.821 9.082 -20.386 1.00 54.34 185 ASP A CA 1
ATOM 1480 C C . ASP A 1 185 ? 0.830 8.434 -18.992 1.00 54.34 185 ASP A C 1
ATOM 1482 O O . ASP A 1 185 ? 0.056 7.520 -18.699 1.00 54.34 185 ASP A O 1
ATOM 1486 N N . THR A 1 186 ? 1.619 8.987 -18.066 1.00 58.09 186 THR A N 1
ATOM 1487 C CA . THR A 1 186 ? 1.682 8.515 -16.676 1.00 58.09 186 THR A CA 1
ATOM 1488 C C . THR A 1 186 ? 0.377 8.781 -15.925 1.00 58.09 186 THR A C 1
ATOM 1490 O O . THR A 1 186 ? -0.050 7.947 -15.130 1.00 58.09 186 THR A O 1
ATOM 1493 N N . ALA A 1 187 ? -0.280 9.918 -16.169 1.00 58.06 187 ALA A N 1
ATOM 1494 C CA . ALA A 1 187 ? -1.527 10.298 -15.508 1.00 58.06 187 ALA A CA 1
ATOM 1495 C C . ALA A 1 187 ? -2.711 9.399 -15.899 1.00 58.06 187 ALA A C 1
ATOM 1497 O O . ALA A 1 187 ? -3.641 9.229 -15.107 1.00 58.06 187 ALA A O 1
ATOM 1498 N N . GLN A 1 188 ? -2.690 8.823 -17.105 1.00 55.81 188 GLN A N 1
ATOM 1499 C CA . GLN A 1 188 ? -3.750 7.933 -17.582 1.00 55.81 188 GLN A CA 1
ATOM 1500 C C . GLN A 1 188 ? -3.607 6.491 -17.076 1.00 55.81 188 GLN A C 1
ATOM 1502 O O . GLN A 1 188 ? -4.622 5.777 -17.025 1.00 55.81 188 GLN A O 1
ATOM 1507 N N . HIS A 1 189 ? -2.399 6.087 -16.664 1.00 55.34 189 HIS A N 1
ATOM 1508 C CA . HIS A 1 189 ? -2.089 4.738 -16.195 1.00 55.34 189 HIS A CA 1
ATOM 1509 C C . HIS A 1 189 ? -2.902 4.348 -14.948 1.00 55.34 189 HIS A C 1
ATOM 1511 O O . HIS A 1 189 ? -3.166 5.165 -14.059 1.00 55.34 189 HIS A O 1
ATOM 1517 N N . SER A 1 190 ? -3.298 3.074 -14.857 1.00 60.00 190 SER A N 1
ATOM 1518 C CA . SER A 1 190 ? -4.126 2.530 -13.765 1.00 60.00 190 SER A CA 1
ATOM 1519 C C . SER A 1 190 ? -3.514 2.790 -12.383 1.00 60.00 190 SER A C 1
ATOM 1521 O O . SER A 1 190 ? -4.232 3.145 -11.450 1.00 60.00 190 SER A O 1
ATOM 1523 N N . SER A 1 191 ? -2.182 2.739 -12.292 1.00 56.00 191 SER A N 1
ATOM 1524 C CA . SER A 1 191 ? -1.394 3.020 -11.086 1.00 56.00 191 SER A CA 1
ATOM 1525 C C . SER A 1 191 ? -1.520 4.448 -10.539 1.00 56.00 191 SER A C 1
ATOM 1527 O O . SER A 1 191 ? -1.028 4.713 -9.445 1.00 56.00 191 SER A O 1
ATOM 1529 N N . GLU A 1 192 ? -2.114 5.392 -11.272 1.00 63.34 192 GLU A N 1
ATOM 1530 C CA . GLU A 1 192 ? -2.349 6.767 -10.800 1.00 63.34 192 GLU A CA 1
ATOM 1531 C C . GLU A 1 192 ? -3.838 7.045 -10.501 1.00 63.34 192 GLU A C 1
ATOM 1533 O O . GLU A 1 192 ? -4.181 8.060 -9.879 1.00 63.34 192 GLU A O 1
ATOM 1538 N N . ARG A 1 193 ? -4.735 6.111 -10.853 1.00 61.81 193 ARG A N 1
ATOM 1539 C CA . ARG A 1 193 ? -6.174 6.180 -10.557 1.00 61.81 193 ARG A CA 1
ATOM 1540 C C . ARG A 1 193 ? -6.433 5.664 -9.140 1.00 61.81 193 ARG A C 1
ATOM 1542 O O . ARG A 1 193 ? -6.600 4.472 -8.920 1.00 61.81 193 ARG A O 1
ATOM 1549 N N . HIS A 1 194 ? -6.499 6.574 -8.172 1.00 61.38 194 HIS A N 1
ATOM 1550 C CA . HIS A 1 194 ? -6.777 6.257 -6.767 1.00 61.38 194 HIS A CA 1
ATOM 1551 C C . HIS A 1 194 ? -8.271 5.949 -6.565 1.00 61.38 194 HIS A C 1
ATOM 1553 O O . HIS A 1 194 ? -9.034 6.835 -6.185 1.00 61.38 194 HIS A O 1
ATOM 1559 N N . LYS A 1 195 ? -8.697 4.714 -6.858 1.00 67.31 195 LYS A N 1
ATOM 1560 C CA . LYS A 1 195 ? -10.115 4.292 -6.836 1.00 67.31 195 LYS A CA 1
ATOM 1561 C C . LYS A 1 195 ? -10.637 3.822 -5.471 1.00 67.31 195 LYS A C 1
ATOM 1563 O O . LYS A 1 195 ? -11.780 3.392 -5.381 1.00 67.31 195 LYS A O 1
ATOM 1568 N N . ILE A 1 196 ? -9.805 3.872 -4.440 1.00 78.69 196 ILE A N 1
ATOM 1569 C CA . ILE A 1 196 ? -10.120 3.359 -3.102 1.00 78.69 196 ILE A CA 1
ATOM 1570 C C . ILE A 1 196 ? -10.877 4.416 -2.301 1.00 78.69 196 ILE A C 1
ATOM 1572 O O . ILE A 1 196 ? -10.514 5.592 -2.360 1.00 78.69 196 ILE A O 1
ATOM 1576 N N . ASN A 1 197 ? -11.892 4.007 -1.541 1.00 81.06 197 ASN A N 1
ATOM 1577 C CA . ASN A 1 197 ? -12.570 4.876 -0.580 1.00 81.06 197 ASN A CA 1
ATOM 1578 C C . ASN A 1 197 ? -11.735 4.949 0.700 1.00 81.06 197 ASN A C 1
ATOM 1580 O O . ASN A 1 197 ? -11.255 3.934 1.184 1.00 81.06 197 ASN A O 1
ATOM 1584 N N . ALA A 1 198 ? -11.516 6.154 1.221 1.00 85.31 198 ALA A N 1
ATOM 1585 C CA . ALA A 1 198 ? -10.738 6.319 2.442 1.00 85.31 198 ALA A CA 1
ATOM 1586 C C . ALA A 1 198 ? -11.667 6.452 3.646 1.00 85.31 198 ALA A C 1
ATOM 1588 O O . ALA A 1 198 ? -12.680 7.143 3.556 1.00 85.31 198 ALA A O 1
ATOM 1589 N N . ASP A 1 199 ? -11.286 5.831 4.760 1.00 84.38 199 ASP A N 1
ATOM 1590 C CA . ASP A 1 199 ? -11.993 5.946 6.038 1.00 84.38 199 ASP A CA 1
ATOM 1591 C C . ASP A 1 199 ? -11.735 7.309 6.688 1.00 84.38 199 ASP A C 1
ATOM 1593 O O . ASP A 1 199 ? -12.600 7.872 7.356 1.00 84.38 199 ASP A O 1
ATOM 1597 N N . PHE A 1 200 ? -10.527 7.844 6.484 1.00 85.88 200 PHE A N 1
ATOM 1598 C CA . PHE A 1 200 ? -10.082 9.106 7.062 1.00 85.88 200 PHE A CA 1
ATOM 1599 C C . PHE A 1 200 ? -9.355 9.962 6.033 1.00 85.88 200 PHE A C 1
ATOM 1601 O O . PHE A 1 200 ? -8.652 9.455 5.154 1.00 85.88 200 PHE A O 1
ATOM 1608 N N . GLU A 1 201 ? -9.453 11.276 6.196 1.00 86.44 201 GLU A N 1
ATOM 1609 C CA . GLU A 1 201 ? -8.675 12.245 5.432 1.00 86.44 201 GLU A CA 1
ATOM 1610 C C . GLU A 1 201 ? -7.642 12.917 6.337 1.00 86.44 201 GLU A C 1
ATOM 1612 O O . GLU A 1 201 ? -7.949 13.375 7.436 1.00 86.44 201 GLU A O 1
ATOM 1617 N N . LEU A 1 202 ? -6.398 12.970 5.869 1.00 86.75 202 LEU A N 1
ATOM 1618 C CA . LEU A 1 202 ? -5.276 13.598 6.549 1.00 86.75 202 LEU A CA 1
ATOM 1619 C C . LEU A 1 202 ? -4.790 14.770 5.702 1.00 86.75 202 LEU A C 1
ATOM 1621 O O . LEU A 1 202 ? -4.189 14.580 4.643 1.00 86.75 202 LEU A O 1
ATOM 1625 N N . LEU A 1 203 ? -5.027 15.988 6.175 1.00 85.06 203 LEU A N 1
ATOM 1626 C CA . LEU A 1 203 ? -4.534 17.187 5.513 1.00 85.06 203 LEU A CA 1
ATOM 1627 C C . LEU A 1 203 ? -3.059 17.426 5.873 1.00 85.06 203 LEU A C 1
ATOM 1629 O O . LEU A 1 203 ? -2.683 17.427 7.044 1.00 85.06 203 LEU A O 1
ATOM 1633 N N . ASN A 1 204 ? -2.228 17.653 4.864 1.00 85.94 204 ASN A N 1
ATOM 1634 C CA . ASN A 1 204 ? -0.824 18.029 4.965 1.00 85.94 204 ASN A CA 1
ATOM 1635 C C . ASN A 1 204 ? -0.633 19.417 4.337 1.00 85.94 204 ASN A C 1
ATOM 1637 O O . ASN A 1 204 ? -0.245 19.540 3.176 1.00 85.94 204 ASN A O 1
ATOM 1641 N N . ASP A 1 205 ? -0.971 20.462 5.088 1.00 81.31 205 ASP A N 1
ATOM 1642 C CA . ASP A 1 205 ? -0.959 21.875 4.677 1.00 81.31 205 ASP A CA 1
ATOM 1643 C C . ASP A 1 205 ? 0.020 22.739 5.494 1.00 81.31 205 ASP A C 1
ATOM 1645 O O . ASP A 1 205 ? 0.075 23.952 5.302 1.00 81.31 205 ASP A O 1
ATOM 1649 N N . GLY A 1 206 ? 0.809 22.128 6.382 1.00 81.00 206 GLY A N 1
ATOM 1650 C CA . GLY A 1 206 ? 1.678 22.838 7.319 1.00 81.00 206 GLY A CA 1
ATOM 1651 C C . GLY A 1 206 ? 3.062 22.213 7.472 1.00 81.00 206 GLY A C 1
ATOM 1652 O O . GLY A 1 206 ? 3.653 21.720 6.508 1.00 81.00 206 GLY A O 1
ATOM 1653 N N . SER A 1 207 ? 3.606 22.295 8.687 1.00 86.75 207 SER A N 1
ATOM 1654 C CA . SER A 1 207 ? 4.930 21.770 9.026 1.00 86.75 207 SER A CA 1
ATOM 1655 C C . SER A 1 207 ? 4.912 20.258 9.291 1.00 86.75 207 SER A C 1
ATOM 1657 O O . SER A 1 207 ? 3.850 19.635 9.376 1.00 86.75 207 SER A O 1
ATOM 1659 N N . LEU A 1 208 ? 6.099 19.654 9.422 1.00 85.25 208 LEU A N 1
ATOM 1660 C CA . LEU A 1 208 ? 6.225 18.230 9.755 1.00 85.25 208 LEU A CA 1
ATOM 1661 C C . LEU A 1 208 ? 5.695 17.922 11.160 1.00 85.25 208 LEU A C 1
ATOM 1663 O O . LEU A 1 208 ? 5.143 16.847 11.373 1.00 85.25 208 LEU A O 1
ATOM 1667 N N . GLU A 1 209 ? 5.814 18.866 12.089 1.00 86.44 209 GLU A N 1
ATOM 1668 C CA . GLU A 1 209 ? 5.266 18.760 13.441 1.00 86.44 209 GLU A CA 1
ATOM 1669 C C . GLU A 1 209 ? 3.735 18.711 13.393 1.00 86.44 209 GLU A C 1
ATOM 1671 O O . GLU A 1 209 ? 3.139 17.791 13.943 1.00 86.44 209 GLU A O 1
ATOM 1676 N N . LEU A 1 210 ? 3.097 19.608 12.630 1.00 85.19 210 LEU A N 1
ATOM 1677 C CA . LEU A 1 210 ? 1.640 19.593 12.462 1.00 85.19 210 LEU A CA 1
ATOM 1678 C C . LEU A 1 210 ? 1.149 18.304 11.785 1.00 85.19 210 LEU A C 1
ATOM 1680 O O . LEU A 1 210 ? 0.105 17.764 12.151 1.00 85.19 210 LEU A O 1
ATOM 1684 N N . LEU A 1 211 ? 1.895 17.798 10.797 1.00 87.06 211 LEU A N 1
ATOM 1685 C CA . LEU A 1 211 ? 1.606 16.501 10.185 1.00 87.06 211 LEU A CA 1
ATOM 1686 C C . LEU A 1 211 ? 1.707 15.375 11.219 1.00 87.06 211 LEU A C 1
ATOM 1688 O O . LEU A 1 211 ? 0.838 14.507 11.249 1.00 87.06 211 LEU A O 1
ATOM 1692 N N . SER A 1 212 ? 2.739 15.403 12.066 1.00 87.75 212 SER A N 1
ATOM 1693 C CA . SER A 1 212 ? 2.920 14.436 13.146 1.00 87.75 212 SER A CA 1
ATOM 1694 C C . SER A 1 212 ? 1.733 14.454 14.105 1.00 87.75 212 SER A C 1
ATOM 1696 O O . SER A 1 212 ? 1.113 13.414 14.310 1.00 87.75 212 SER A O 1
ATOM 1698 N N . ASP A 1 213 ? 1.345 15.625 14.607 1.00 85.44 213 ASP A N 1
ATOM 1699 C CA . ASP A 1 213 ? 0.211 15.772 15.525 1.00 85.44 213 ASP A CA 1
ATOM 1700 C C . ASP A 1 213 ? -1.086 15.226 14.918 1.00 85.44 213 ASP A C 1
ATOM 1702 O O . ASP A 1 213 ? -1.821 14.477 15.563 1.00 85.44 213 ASP A O 1
ATOM 1706 N N . ARG A 1 214 ? -1.345 15.528 13.640 1.00 87.31 214 ARG A N 1
ATOM 1707 C CA . ARG A 1 214 ? -2.534 15.036 12.929 1.00 87.31 214 ARG A CA 1
ATOM 1708 C C . ARG A 1 214 ? -2.518 13.524 12.719 1.00 87.31 214 ARG A C 1
ATOM 1710 O O . ARG A 1 214 ? -3.565 12.898 12.843 1.00 87.31 214 ARG A O 1
ATOM 1717 N N . VAL A 1 215 ? -1.359 12.932 12.422 1.00 87.75 215 VAL A N 1
ATOM 1718 C CA . VAL A 1 215 ? -1.212 11.470 12.312 1.00 87.75 215 VAL A CA 1
ATOM 1719 C C . VAL A 1 215 ? -1.476 10.803 13.660 1.00 87.75 215 VAL A C 1
ATOM 1721 O O . VAL A 1 215 ? -2.235 9.839 13.718 1.00 87.75 215 VAL A O 1
ATOM 1724 N N . MET A 1 216 ? -0.915 11.339 14.745 1.00 85.50 216 MET A N 1
ATOM 1725 C CA . MET A 1 216 ? -1.117 10.811 16.100 1.00 85.50 216 MET A CA 1
ATOM 1726 C C . MET A 1 216 ? -2.567 10.972 16.582 1.00 85.50 216 MET A C 1
ATOM 1728 O O . MET A 1 216 ? -3.066 10.148 17.349 1.00 85.50 216 MET A O 1
ATOM 1732 N N . ALA A 1 217 ? -3.266 12.004 16.104 1.00 84.19 217 ALA A N 1
ATOM 1733 C CA . ALA A 1 217 ? -4.675 12.247 16.399 1.00 84.19 217 ALA A CA 1
ATOM 1734 C C . ALA A 1 217 ? -5.643 11.331 15.628 1.00 84.19 217 ALA A C 1
ATOM 1736 O O . ALA A 1 217 ? -6.825 11.283 15.978 1.00 84.19 217 ALA A O 1
ATOM 1737 N N . LEU A 1 218 ? -5.180 10.594 14.605 1.00 83.81 218 LEU A N 1
ATOM 1738 C CA . LEU A 1 218 ? -6.038 9.685 13.845 1.00 83.81 218 LEU A CA 1
ATOM 1739 C C . LEU A 1 218 ? -6.698 8.669 14.791 1.00 83.81 218 LEU A C 1
ATOM 1741 O O . LEU A 1 218 ? -5.987 8.014 15.559 1.00 83.81 218 LEU A O 1
ATOM 1745 N N . PRO A 1 219 ? -8.026 8.456 14.710 1.00 79.69 219 PRO A N 1
ATOM 1746 C CA . PRO A 1 219 ? -8.732 7.502 15.563 1.00 79.69 219 PRO A CA 1
ATOM 1747 C C . PRO A 1 219 ? -8.066 6.120 15.687 1.00 79.69 219 PRO A C 1
ATOM 1749 O O . PRO A 1 219 ? -7.886 5.669 16.822 1.00 79.69 219 PRO A O 1
ATOM 1752 N N . PRO A 1 220 ? -7.625 5.452 14.595 1.00 80.75 220 PRO A N 1
ATOM 1753 C CA . PRO A 1 220 ? -6.964 4.150 14.705 1.00 80.75 220 PRO A CA 1
ATOM 1754 C C . PRO A 1 220 ? -5.615 4.190 15.436 1.00 80.75 220 PRO A C 1
ATOM 1756 O O . PRO A 1 220 ? -5.229 3.179 16.015 1.00 80.75 220 PRO A O 1
ATOM 1759 N N . VAL A 1 221 ? -4.912 5.329 15.437 1.00 80.19 221 VAL A N 1
ATOM 1760 C CA . VAL A 1 221 ? -3.615 5.519 16.113 1.00 80.19 221 VAL A CA 1
ATOM 1761 C C . VAL A 1 221 ? -3.835 5.871 17.576 1.00 80.19 221 VAL A C 1
ATOM 1763 O O . VAL A 1 221 ? -3.325 5.216 18.482 1.00 80.19 221 VAL A O 1
ATOM 1766 N N . ARG A 1 222 ? -4.696 6.853 17.829 1.00 79.06 222 ARG A N 1
ATOM 1767 C CA . ARG A 1 222 ? -5.042 7.296 19.173 1.00 79.06 222 ARG A CA 1
ATOM 1768 C C . ARG A 1 222 ? -5.627 6.165 20.022 1.00 79.06 222 ARG A C 1
ATOM 1770 O O . ARG A 1 222 ? -5.301 6.046 21.202 1.00 79.06 222 ARG A O 1
ATOM 1777 N N . CYS A 1 223 ? -6.427 5.280 19.426 1.00 69.75 223 CYS A N 1
ATOM 1778 C CA . CYS A 1 223 ? -7.001 4.116 20.107 1.00 69.75 223 CYS A CA 1
ATOM 1779 C C . CYS A 1 223 ? -5.979 3.015 20.459 1.00 69.75 223 CYS A C 1
ATOM 1781 O O . CYS A 1 223 ? -6.340 2.036 21.120 1.00 69.75 223 CYS A O 1
ATOM 1783 N N . LEU A 1 224 ? -4.710 3.130 20.049 1.00 69.88 224 LEU A N 1
ATOM 1784 C CA . LEU A 1 224 ? -3.688 2.123 20.348 1.00 69.88 224 LEU A CA 1
ATOM 1785 C C . LEU A 1 224 ? -3.324 2.066 21.834 1.00 69.88 224 LEU A C 1
ATOM 1787 O O . LEU A 1 224 ? -2.949 0.992 22.313 1.00 69.88 224 LEU A O 1
ATOM 1791 N N . THR A 1 225 ? -3.457 3.178 22.561 1.00 61.41 225 THR A N 1
ATOM 1792 C CA . THR A 1 225 ? -3.236 3.244 24.014 1.00 61.41 225 THR A CA 1
ATOM 1793 C C . THR A 1 225 ? -4.552 3.061 24.766 1.00 61.41 225 THR A C 1
ATOM 1795 O O . THR A 1 225 ? -5.598 3.494 24.292 1.00 61.41 225 THR A O 1
ATOM 1798 N N . ASP A 1 226 ? -4.527 2.439 25.948 1.00 48.09 226 ASP A N 1
ATOM 1799 C CA . ASP A 1 226 ? -5.745 2.236 26.751 1.00 48.09 226 ASP A CA 1
ATOM 1800 C C . ASP A 1 226 ? -6.372 3.576 27.185 1.00 48.09 226 ASP A C 1
ATOM 1802 O O . ASP A 1 226 ? -7.593 3.727 27.178 1.00 48.09 226 ASP A O 1
ATOM 1806 N N . VAL A 1 227 ? -5.532 4.584 27.455 1.00 53.62 227 VAL A N 1
ATOM 1807 C CA . VAL A 1 227 ? -5.946 5.969 27.739 1.00 53.62 227 VAL A CA 1
ATOM 1808 C C . VAL A 1 227 ? -6.581 6.617 26.511 1.00 53.62 227 VAL A C 1
ATOM 1810 O O . VAL A 1 227 ? -7.647 7.214 26.615 1.00 53.62 227 VAL A O 1
ATOM 1813 N N . GLY A 1 228 ? -5.974 6.471 25.333 1.00 52.53 228 GLY A N 1
ATOM 1814 C CA . GLY A 1 228 ? -6.516 7.013 24.092 1.00 52.53 228 GLY A CA 1
ATOM 1815 C C . GLY A 1 228 ? -7.799 6.312 23.649 1.00 52.53 228 GLY A C 1
ATOM 1816 O O . GLY A 1 228 ? -8.696 6.973 23.137 1.00 52.53 228 GLY A O 1
ATOM 1817 N N . ARG A 1 229 ? -7.947 5.012 23.938 1.00 52.94 229 ARG A N 1
ATOM 1818 C CA . ARG A 1 229 ? -9.198 4.259 23.764 1.00 52.94 229 ARG A CA 1
ATOM 1819 C C . ARG A 1 229 ? -10.293 4.781 24.689 1.00 52.94 229 ARG A C 1
ATOM 1821 O O . ARG A 1 229 ? -11.403 5.018 24.221 1.00 52.94 229 ARG A O 1
ATOM 1828 N N . ALA A 1 230 ? -9.987 5.000 25.968 1.00 43.97 230 ALA A N 1
ATOM 1829 C CA . ALA A 1 230 ? -10.927 5.573 26.930 1.00 43.97 230 ALA A CA 1
ATOM 1830 C C . ALA A 1 230 ? -11.323 7.011 26.556 1.00 43.97 230 ALA A C 1
ATOM 1832 O O . ALA A 1 230 ? -12.508 7.319 26.554 1.00 43.97 230 ALA A O 1
ATOM 1833 N N . ALA A 1 231 ? -10.363 7.849 26.154 1.00 48.12 231 ALA A N 1
ATOM 1834 C CA . ALA A 1 231 ? -10.596 9.230 25.739 1.00 48.12 231 ALA A CA 1
ATOM 1835 C C . ALA A 1 231 ? -11.363 9.329 24.412 1.00 48.12 231 ALA A C 1
ATOM 1837 O O . ALA A 1 231 ? -12.271 10.139 24.308 1.00 48.12 231 ALA A O 1
ATOM 1838 N N . PHE A 1 232 ? -11.048 8.500 23.409 1.00 46.19 232 PHE A N 1
ATOM 1839 C CA . PHE A 1 232 ? -11.793 8.466 22.143 1.00 46.19 232 PHE A CA 1
ATOM 1840 C C . PHE A 1 232 ? -13.219 7.962 22.358 1.00 46.19 232 PHE A C 1
ATOM 1842 O O . PHE A 1 232 ? -14.167 8.519 21.817 1.00 46.19 232 PHE A O 1
ATOM 1849 N N . THR A 1 233 ? -13.381 6.936 23.199 1.00 48.62 233 THR A N 1
ATOM 1850 C CA . THR A 1 233 ? -14.705 6.456 23.601 1.00 48.62 233 THR A CA 1
ATOM 1851 C C . THR A 1 233 ? -15.453 7.559 24.348 1.00 48.62 233 THR A C 1
ATOM 1853 O O . THR A 1 233 ? -16.609 7.805 24.040 1.00 48.62 233 THR A O 1
ATOM 1856 N N . GLN A 1 234 ? -14.802 8.274 25.269 1.00 43.62 234 GLN A N 1
ATOM 1857 C CA . GLN A 1 234 ? -15.387 9.405 25.985 1.00 43.62 234 GLN A CA 1
ATOM 1858 C C . GLN A 1 234 ? -15.762 10.552 25.039 1.00 43.62 234 GL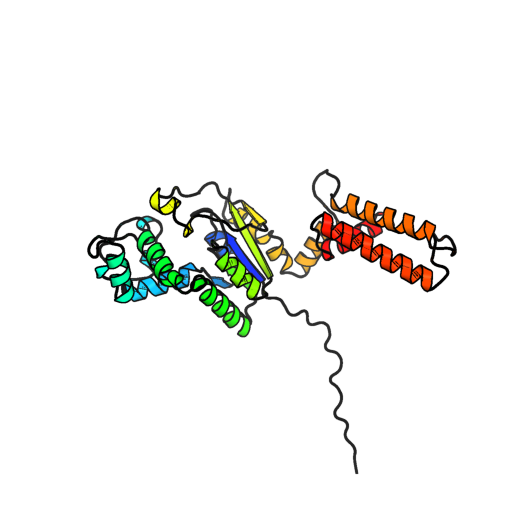N A C 1
ATOM 1860 O O . GLN A 1 234 ? -16.876 11.027 25.148 1.00 43.62 234 GLN A O 1
ATOM 1865 N N . GLU A 1 235 ? -14.932 10.930 24.068 1.00 45.28 235 GLU A N 1
ATOM 1866 C CA . GLU A 1 235 ? -15.246 11.972 23.077 1.00 45.28 235 GLU A CA 1
ATOM 1867 C C . GLU A 1 235 ? -16.356 11.570 22.100 1.00 45.28 235 GLU A C 1
ATOM 1869 O O . GLU A 1 235 ? -17.230 12.385 21.808 1.00 45.28 235 GLU A O 1
ATOM 1874 N N . MET A 1 236 ? -16.395 10.310 21.647 1.00 49.62 236 MET A N 1
ATOM 1875 C CA . MET A 1 236 ? -17.550 9.784 20.902 1.00 49.62 236 MET A CA 1
ATOM 1876 C C . MET A 1 236 ? -18.836 9.826 21.739 1.00 49.62 236 MET A C 1
ATOM 1878 O O . MET A 1 236 ? -19.923 9.954 21.179 1.00 49.62 236 MET A O 1
ATOM 1882 N N . LEU A 1 237 ? -18.722 9.688 23.064 1.00 46.00 237 LEU A N 1
ATOM 1883 C CA . LEU A 1 237 ? -19.846 9.711 24.002 1.00 46.00 237 LEU A CA 1
ATOM 1884 C C . LEU A 1 237 ? -20.244 11.139 24.425 1.00 46.00 237 LEU A C 1
ATOM 1886 O O . LEU A 1 237 ? -21.422 11.362 24.693 1.00 46.00 237 LEU A O 1
ATOM 1890 N N . THR A 1 238 ? -19.304 12.090 24.505 1.00 44.31 238 THR A N 1
ATOM 1891 C CA . THR A 1 238 ? -19.536 13.464 24.991 1.00 44.31 238 THR A CA 1
ATOM 1892 C C . THR A 1 238 ? -19.767 14.477 23.879 1.00 44.31 238 THR A C 1
ATOM 1894 O O . THR A 1 238 ? -20.376 15.503 24.152 1.00 44.31 238 THR A O 1
ATOM 1897 N N . GLY A 1 239 ? -19.354 14.192 22.639 1.00 43.09 239 GLY A N 1
ATOM 1898 C CA . GLY A 1 239 ? -19.736 14.982 21.471 1.00 43.09 239 GLY A CA 1
ATOM 1899 C C . GLY A 1 239 ? -19.359 16.462 21.557 1.00 43.09 239 GLY A C 1
ATOM 1900 O O . GLY A 1 239 ? -20.211 17.302 21.289 1.00 43.09 239 GLY A O 1
ATOM 1901 N N . ASP A 1 240 ? -18.098 16.789 21.853 1.00 38.06 240 ASP A N 1
ATOM 1902 C CA . ASP A 1 240 ? -17.558 18.138 21.603 1.00 38.06 240 ASP A CA 1
ATOM 1903 C C . ASP A 1 240 ? -17.316 18.331 20.091 1.00 38.06 240 ASP A C 1
ATOM 1905 O O . ASP A 1 240 ? -16.207 18.539 19.606 1.00 38.06 240 ASP A O 1
ATOM 1909 N N . PHE A 1 241 ? -18.397 18.227 19.318 1.00 39.34 241 PHE A N 1
ATOM 1910 C CA . PHE A 1 241 ? -18.532 18.931 18.056 1.00 39.34 241 PHE A CA 1
ATOM 1911 C C . PHE A 1 241 ? -19.314 20.197 18.371 1.00 39.34 241 PHE A C 1
ATOM 1913 O O . PHE A 1 241 ? -20.433 20.155 18.877 1.00 39.34 241 PHE A O 1
ATOM 1920 N N . SER A 1 242 ? -18.689 21.334 18.098 1.00 38.94 242 SER A N 1
ATOM 1921 C CA . SER A 1 242 ? -19.300 22.652 18.172 1.00 38.94 242 SER A CA 1
ATOM 1922 C C . SER A 1 242 ? -20.728 22.658 17.604 1.00 38.94 242 SER A C 1
ATOM 1924 O O . SER A 1 242 ? -20.913 22.550 16.397 1.00 38.94 242 SER A O 1
ATOM 1926 N N . GLY A 1 243 ? -21.719 22.840 18.476 1.00 38.00 243 GLY A N 1
ATOM 1927 C CA . GLY A 1 243 ? -22.950 23.580 18.183 1.00 38.00 243 GLY A CA 1
ATOM 1928 C C . GLY A 1 243 ? -24.030 22.957 17.291 1.00 38.00 243 GLY A C 1
ATOM 1929 O O . GLY A 1 243 ? -25.023 23.643 17.065 1.00 38.00 243 GLY A O 1
ATOM 1930 N N . GLU A 1 244 ? -23.923 21.710 16.828 1.00 38.94 244 GLU A N 1
ATOM 1931 C CA . GLU A 1 244 ? -25.011 21.053 16.081 1.00 38.94 244 GLU A CA 1
ATOM 1932 C C . GLU A 1 244 ? -25.378 19.697 16.698 1.00 38.94 244 GLU A C 1
ATOM 1934 O O . GLU A 1 244 ? -24.516 18.885 17.029 1.00 38.94 244 GLU A O 1
ATOM 1939 N N . ALA A 1 245 ? -26.681 19.479 16.909 1.00 48.41 245 ALA A N 1
ATOM 1940 C CA . ALA A 1 245 ? -27.235 18.317 17.596 1.00 48.41 245 ALA A CA 1
ATOM 1941 C C . ALA A 1 245 ? -26.675 16.999 17.035 1.00 48.41 245 ALA A C 1
ATOM 1943 O O . ALA A 1 245 ? -26.761 16.742 15.834 1.00 48.41 245 ALA A O 1
ATOM 1944 N N . ASN A 1 246 ? -26.129 16.154 17.918 1.00 60.34 246 ASN A N 1
ATOM 1945 C CA . ASN A 1 246 ? -25.543 14.869 17.550 1.00 60.34 246 ASN A CA 1
ATOM 1946 C C . ASN A 1 246 ? -26.567 14.036 16.743 1.00 60.34 246 ASN A C 1
ATOM 1948 O O . ASN A 1 246 ? -27.619 13.682 17.283 1.00 60.34 246 ASN A O 1
ATOM 1952 N N . PRO A 1 247 ? -26.286 13.680 15.475 1.00 64.00 247 PRO A N 1
ATOM 1953 C CA . PRO A 1 247 ? -27.232 12.956 14.626 1.00 64.00 247 PRO A CA 1
ATOM 1954 C C . PRO A 1 247 ? -27.614 11.575 15.190 1.00 64.00 247 PRO A C 1
ATOM 1956 O O . PRO A 1 247 ? -28.692 11.064 14.890 1.00 64.00 247 PRO A O 1
ATOM 1959 N N . LEU A 1 248 ? -26.781 10.982 16.057 1.00 74.06 248 LEU A N 1
ATOM 1960 C CA . LEU A 1 248 ? -27.095 9.729 16.751 1.00 74.06 248 LEU A CA 1
ATOM 1961 C C . LEU A 1 248 ? -28.113 9.913 17.880 1.00 74.06 248 LEU A C 1
ATOM 1963 O O . LEU A 1 248 ? -28.843 8.979 18.198 1.00 74.06 248 LEU A O 1
ATOM 1967 N N . GLU A 1 249 ? -28.197 11.104 18.468 1.00 77.31 249 GLU A N 1
ATOM 1968 C CA . GLU A 1 249 ? -29.112 11.392 19.572 1.00 77.31 249 GLU A CA 1
ATOM 1969 C C . GLU A 1 249 ? -30.571 11.364 19.108 1.00 77.31 249 GLU A C 1
ATOM 1971 O O . GLU A 1 249 ? -31.420 10.764 19.767 1.00 77.31 249 GLU A O 1
ATOM 1976 N N . GLY A 1 250 ? -30.849 11.898 17.914 1.00 80.31 250 GLY A N 1
ATOM 1977 C CA . GLY A 1 250 ? -32.169 11.788 17.287 1.00 80.31 250 GLY A CA 1
ATOM 1978 C C . GLY A 1 250 ? -32.584 10.334 17.032 1.00 80.31 250 GLY A C 1
ATOM 1979 O O . GLY A 1 250 ? -33.744 9.974 17.229 1.00 80.31 250 GLY A O 1
ATOM 1980 N N . LEU A 1 251 ? -31.631 9.474 16.662 1.00 84.81 251 LEU A N 1
ATOM 1981 C CA . LEU A 1 251 ? -31.880 8.049 16.423 1.00 84.81 251 LEU A CA 1
ATOM 1982 C C . LEU A 1 251 ? -32.068 7.256 17.722 1.00 84.81 251 LEU A C 1
ATOM 1984 O O . LEU A 1 251 ? -32.906 6.356 17.772 1.00 84.81 251 LEU A O 1
ATOM 1988 N N . VAL A 1 252 ? -31.325 7.592 18.779 1.00 86.25 252 VAL A N 1
ATOM 1989 C CA . VAL A 1 252 ? -31.517 7.008 20.116 1.00 86.25 252 VAL A CA 1
ATOM 1990 C C . VAL A 1 252 ? -32.878 7.405 20.681 1.00 86.25 252 VAL A C 1
ATOM 1992 O O . VAL A 1 252 ? -33.616 6.539 21.149 1.00 86.25 252 VAL A O 1
ATOM 1995 N N . LYS A 1 253 ? -33.263 8.679 20.557 1.00 86.31 253 LYS A N 1
ATOM 1996 C CA . LYS A 1 253 ? -34.588 9.156 20.960 1.00 86.31 253 LYS A CA 1
ATOM 1997 C C . LYS A 1 253 ? -35.698 8.420 20.207 1.00 86.31 253 LYS A C 1
ATOM 1999 O O . LYS A 1 253 ? -36.610 7.887 20.832 1.00 86.31 253 LYS A O 1
ATOM 2004 N N . GLN A 1 254 ? -35.567 8.290 18.885 1.00 87.75 254 GLN A N 1
ATOM 2005 C CA . GLN A 1 254 ? -36.502 7.516 18.065 1.00 87.75 254 GLN A CA 1
ATOM 2006 C C . GLN A 1 254 ? -36.595 6.047 18.515 1.00 87.75 254 GLN A C 1
ATOM 2008 O O . GLN A 1 254 ? -37.681 5.466 18.511 1.00 87.75 254 GLN A O 1
ATOM 2013 N N . TYR A 1 255 ? -35.472 5.425 18.880 1.00 92.25 255 TYR A N 1
ATOM 2014 C CA . TYR A 1 255 ? -35.448 4.054 19.388 1.00 92.25 255 TYR A CA 1
ATOM 2015 C C . TYR A 1 255 ? -36.213 3.913 20.707 1.00 92.25 255 TYR A C 1
ATOM 2017 O O . TYR A 1 255 ? -37.057 3.022 20.810 1.00 92.25 255 TYR A O 1
ATOM 2025 N N . ILE A 1 256 ? -35.953 4.795 21.677 1.00 89.00 256 ILE A N 1
ATOM 2026 C CA . ILE A 1 256 ? -36.614 4.785 22.989 1.00 89.00 256 ILE A CA 1
ATOM 2027 C C . ILE A 1 256 ? -38.117 5.012 22.819 1.00 89.00 256 ILE A C 1
ATOM 2029 O O . ILE A 1 256 ? -38.906 4.183 23.260 1.00 89.00 256 ILE A O 1
ATOM 2033 N N . GLU A 1 257 ? -38.519 6.047 22.076 1.00 88.62 257 GLU A N 1
ATOM 2034 C CA . GLU A 1 257 ? -39.932 6.368 21.835 1.00 88.62 257 GLU A CA 1
ATOM 2035 C C . GLU A 1 257 ? -40.694 5.201 21.191 1.00 88.62 257 GLU A C 1
ATOM 2037 O O . GLU A 1 257 ? -41.823 4.895 21.577 1.00 88.62 257 GLU A O 1
ATOM 2042 N N . ARG A 1 258 ? -40.079 4.506 20.223 1.00 90.44 258 ARG A N 1
ATOM 2043 C CA . ARG A 1 258 ? -40.689 3.338 19.567 1.00 90.44 258 ARG A CA 1
ATOM 2044 C C . ARG A 1 258 ? -40.768 2.120 20.484 1.00 90.44 258 ARG A C 1
ATOM 2046 O O . ARG A 1 258 ? -41.727 1.355 20.367 1.00 90.44 258 ARG A O 1
ATOM 2053 N N . CYS A 1 259 ? -39.784 1.919 21.360 1.00 90.38 259 CYS A N 1
ATOM 2054 C CA . CYS A 1 259 ? -39.829 0.845 22.352 1.00 90.38 259 CYS A CA 1
ATOM 2055 C C . CYS A 1 259 ? -40.912 1.131 23.394 1.00 90.38 259 CYS A C 1
ATOM 2057 O O . CYS A 1 259 ? -41.799 0.306 23.573 1.00 90.38 259 CYS A O 1
ATOM 2059 N N . GLU A 1 260 ? -40.938 2.333 23.969 1.00 88.25 260 GLU A N 1
ATOM 2060 C CA . GLU A 1 260 ? -41.960 2.737 24.937 1.00 88.25 260 GLU A CA 1
ATOM 2061 C C . GLU A 1 260 ? -43.379 2.683 24.361 1.00 88.25 260 GLU A C 1
ATOM 2063 O O . GLU A 1 260 ? -44.308 2.228 25.031 1.00 88.25 260 GLU A O 1
ATOM 2068 N N . ALA A 1 261 ? -43.575 3.136 23.117 1.00 89.69 261 ALA A N 1
ATOM 2069 C CA . ALA A 1 261 ? -44.877 3.077 22.460 1.00 89.69 261 ALA A CA 1
ATOM 2070 C C . ALA A 1 261 ? -45.375 1.633 22.323 1.00 89.69 261 ALA A C 1
ATOM 2072 O O . ALA A 1 261 ? -46.556 1.373 22.546 1.00 89.69 261 ALA A O 1
ATOM 2073 N N . TYR A 1 262 ? -44.484 0.696 21.992 1.00 90.56 262 TYR A N 1
ATOM 2074 C CA . TYR A 1 262 ? -44.822 -0.722 21.921 1.00 90.56 262 TYR A CA 1
ATOM 2075 C C . TYR A 1 262 ? -45.077 -1.314 23.310 1.00 90.56 262 TYR A C 1
ATOM 2077 O O . TYR A 1 262 ? -46.073 -2.013 23.505 1.00 90.56 262 TYR A O 1
ATOM 2085 N N . ASP A 1 263 ? -44.244 -0.983 24.292 1.00 88.50 263 ASP A N 1
ATOM 2086 C CA . ASP A 1 263 ? -44.378 -1.460 25.667 1.00 88.50 263 ASP A CA 1
ATOM 2087 C C . ASP A 1 263 ? -45.725 -1.034 26.267 1.00 88.50 263 ASP A C 1
ATOM 2089 O O . ASP A 1 263 ? -46.396 -1.852 26.889 1.00 88.50 263 ASP A O 1
ATOM 2093 N N . ARG A 1 264 ? -46.220 0.176 25.964 1.00 87.62 264 ARG A N 1
ATOM 2094 C CA . ARG A 1 264 ? -47.571 0.627 26.361 1.00 87.62 264 ARG A CA 1
ATOM 2095 C C . ARG A 1 264 ? -48.716 -0.205 25.773 1.00 87.62 264 ARG A C 1
ATOM 2097 O O . ARG A 1 264 ? -49.814 -0.180 26.320 1.00 87.62 264 ARG A O 1
ATOM 2104 N N . THR A 1 265 ? -48.491 -0.920 24.671 1.00 90.50 265 THR A N 1
ATOM 2105 C CA . THR A 1 265 ? -49.511 -1.793 24.058 1.00 90.50 265 THR A CA 1
ATOM 2106 C C . THR A 1 265 ? -49.476 -3.226 24.582 1.00 90.50 265 THR A C 1
ATOM 2108 O O . THR A 1 265 ? -50.470 -3.940 24.460 1.00 90.50 265 THR A O 1
ATOM 2111 N N . VAL A 1 266 ? -48.341 -3.657 25.144 1.00 88.56 266 VAL A N 1
ATOM 2112 C CA . VAL A 1 266 ? -48.092 -5.063 25.498 1.00 88.56 266 VAL A CA 1
ATOM 2113 C C . VAL A 1 266 ? -47.975 -5.275 27.005 1.00 88.56 266 VAL A C 1
ATOM 2115 O O . VAL A 1 266 ? -48.470 -6.282 27.508 1.00 88.56 266 VAL A O 1
ATOM 2118 N N . CYS A 1 267 ? -47.325 -4.366 27.728 1.00 89.44 267 CYS A N 1
ATOM 2119 C CA . CYS A 1 267 ? -47.095 -4.494 29.161 1.00 89.44 267 CYS A CA 1
ATOM 2120 C C . CYS A 1 267 ? -48.366 -4.172 29.952 1.00 89.44 267 CYS A C 1
ATOM 2122 O O . CYS A 1 267 ? -48.998 -3.138 29.747 1.00 89.44 267 CYS A O 1
ATOM 2124 N N . THR A 1 268 ? -48.711 -5.047 30.897 1.00 90.00 268 THR A N 1
ATOM 2125 C CA . THR A 1 268 ? -49.878 -4.874 31.787 1.00 90.00 268 THR A CA 1
ATOM 2126 C C . THR A 1 268 ? -49.505 -4.757 33.267 1.00 90.00 268 THR A C 1
ATOM 2128 O O . THR A 1 268 ? -50.377 -4.741 34.135 1.00 90.00 268 THR A O 1
ATOM 2131 N N . GLY A 1 269 ? -48.206 -4.706 33.571 1.00 85.19 269 GLY A N 1
ATOM 2132 C CA . GLY A 1 269 ? -47.691 -4.642 34.933 1.00 85.19 269 GLY A CA 1
ATOM 2133 C C . GLY A 1 269 ? -47.708 -3.234 35.538 1.00 85.19 269 GLY A C 1
ATOM 2134 O O . GLY A 1 269 ? -48.259 -2.295 34.961 1.00 85.19 269 GLY A O 1
ATOM 2135 N N . PRO A 1 270 ? -47.121 -3.077 36.737 1.00 80.44 270 PRO A N 1
ATOM 2136 C CA . PRO A 1 270 ? -47.098 -1.798 37.434 1.00 80.44 270 PRO A CA 1
ATOM 2137 C C . PRO A 1 270 ? -46.311 -0.744 36.645 1.00 80.44 270 PRO A C 1
ATOM 2139 O O . PRO A 1 270 ? -45.319 -1.049 35.978 1.00 80.44 270 PRO A O 1
ATOM 2142 N N . ILE A 1 271 ? -46.754 0.507 36.755 1.00 81.75 271 ILE A N 1
ATOM 2143 C CA . ILE A 1 271 ? -46.076 1.666 36.171 1.00 81.75 271 ILE A CA 1
ATOM 2144 C C . ILE A 1 271 ? -44.934 2.064 37.113 1.00 81.75 271 ILE A C 1
ATOM 2146 O O . ILE A 1 271 ? -45.179 2.438 38.261 1.00 81.75 271 ILE A O 1
ATOM 2150 N N . GLY A 1 272 ? -43.696 1.927 36.644 1.00 71.12 272 GLY A N 1
ATOM 2151 C CA . GLY A 1 272 ? -42.491 2.401 37.319 1.00 71.12 272 GLY A CA 1
ATOM 2152 C C . GLY A 1 272 ? -42.108 3.821 36.895 1.00 71.12 272 GLY A C 1
ATOM 2153 O O . GLY A 1 272 ? -42.791 4.449 36.089 1.00 71.12 272 GLY A O 1
ATOM 2154 N N . ILE A 1 273 ? -40.982 4.304 37.427 1.00 62.31 273 ILE A N 1
ATOM 2155 C CA . ILE A 1 273 ? -40.401 5.616 37.087 1.00 62.31 273 ILE A CA 1
ATOM 2156 C C . ILE A 1 273 ? -40.072 5.703 35.583 1.00 62.31 273 ILE A C 1
ATOM 2158 O O . ILE A 1 273 ? -40.289 6.746 34.977 1.00 62.31 273 ILE A O 1
ATOM 2162 N N . ASP A 1 274 ? -39.685 4.576 34.976 1.00 63.75 274 ASP A N 1
ATOM 2163 C CA . ASP A 1 274 ? -39.250 4.481 33.575 1.00 63.75 274 ASP A CA 1
ATOM 2164 C C . ASP A 1 274 ? -40.306 3.842 32.641 1.00 63.75 274 ASP A C 1
ATOM 2166 O O . ASP A 1 274 ? -39.983 3.375 31.551 1.00 63.75 274 ASP A O 1
ATOM 2170 N N . GLY A 1 275 ? -41.581 3.771 33.059 1.00 74.56 275 GLY A N 1
ATOM 2171 C CA . GLY A 1 275 ? -42.690 3.278 32.223 1.00 74.56 275 GLY A CA 1
ATOM 2172 C C . GLY A 1 275 ? -43.386 2.000 32.714 1.00 74.56 275 GLY A C 1
ATOM 2173 O O . GLY A 1 275 ? -43.284 1.610 33.877 1.00 74.56 275 GLY A O 1
ATOM 2174 N N . ILE A 1 276 ? -44.177 1.368 31.836 1.00 80.56 276 ILE A N 1
ATOM 2175 C CA . ILE A 1 276 ? -45.022 0.207 32.175 1.00 80.56 276 ILE A CA 1
ATOM 2176 C C . ILE A 1 276 ? -44.196 -1.082 32.116 1.00 80.56 276 ILE A C 1
ATOM 2178 O O . ILE A 1 276 ? -43.683 -1.452 31.061 1.00 80.56 276 ILE A O 1
ATOM 2182 N N . LEU A 1 277 ? -44.094 -1.796 33.239 1.00 82.62 277 LEU A N 1
ATOM 2183 C CA . LEU A 1 277 ? -43.303 -3.024 33.326 1.00 82.62 277 LEU A CA 1
ATOM 2184 C C . LEU A 1 277 ? -44.083 -4.255 32.826 1.00 82.62 277 LEU A C 1
ATOM 2186 O O . LEU A 1 277 ? -45.302 -4.327 32.998 1.00 82.62 277 LEU A O 1
ATOM 2190 N N . PRO A 1 278 ? -43.411 -5.272 32.255 1.00 86.88 278 PRO A N 1
ATOM 2191 C CA . PRO A 1 278 ? -44.069 -6.512 31.851 1.00 86.88 278 PRO A CA 1
ATOM 2192 C C . PRO A 1 278 ? -44.510 -7.326 33.077 1.00 86.88 278 PRO A C 1
ATOM 2194 O O . PRO A 1 278 ? -43.687 -7.664 33.934 1.00 86.88 278 PRO A O 1
ATOM 2197 N N . ALA A 1 279 ? -45.787 -7.713 33.129 1.00 85.00 279 ALA A N 1
ATOM 2198 C CA . ALA A 1 279 ? -46.346 -8.548 34.196 1.00 85.00 279 ALA A CA 1
ATOM 2199 C C . ALA A 1 279 ? -45.976 -10.031 34.032 1.00 85.00 279 ALA A C 1
ATOM 2201 O O . ALA A 1 279 ? -45.911 -10.781 35.007 1.00 85.00 279 ALA A O 1
ATOM 2202 N N . THR A 1 280 ? -45.719 -10.466 32.793 1.00 88.62 280 THR A N 1
ATOM 2203 C CA . THR A 1 280 ? -45.490 -11.875 32.453 1.00 88.62 280 THR A CA 1
ATOM 2204 C C . THR A 1 280 ? -44.188 -12.097 31.677 1.00 88.62 280 THR A C 1
ATOM 2206 O O . THR A 1 280 ? -43.663 -11.213 30.996 1.00 88.62 280 THR A O 1
ATOM 2209 N N . ALA A 1 281 ? -43.657 -13.326 31.727 1.00 86.94 281 ALA A N 1
ATOM 2210 C CA . ALA A 1 281 ? -42.496 -13.721 30.919 1.00 86.94 281 ALA A CA 1
ATOM 2211 C C . ALA A 1 281 ? -42.771 -13.609 29.406 1.00 86.94 281 ALA A C 1
ATOM 2213 O O . ALA A 1 281 ? -41.862 -13.326 28.625 1.00 86.94 281 ALA A O 1
ATOM 2214 N N . ARG A 1 282 ? -44.035 -13.788 28.998 1.00 87.94 282 ARG A N 1
ATOM 2215 C CA . ARG A 1 282 ? -44.477 -13.629 27.6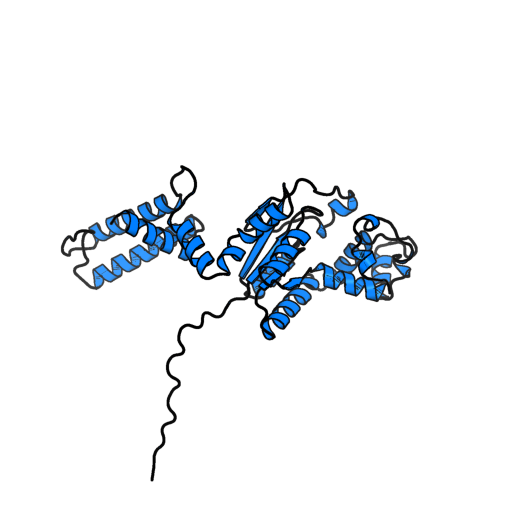09 1.00 87.94 282 ARG A CA 1
ATOM 2216 C C . ARG A 1 282 ? -44.362 -12.176 27.151 1.00 87.94 282 ARG A C 1
ATOM 2218 O O . ARG A 1 282 ? -43.787 -11.934 26.095 1.00 87.94 282 ARG A O 1
ATOM 2225 N N . GLU A 1 283 ? -44.849 -11.227 27.949 1.00 89.06 283 GLU A N 1
ATOM 2226 C CA . GLU A 1 283 ? -44.704 -9.788 27.679 1.00 89.06 283 GLU A CA 1
ATOM 2227 C C . GLU A 1 283 ? -43.230 -9.394 27.589 1.00 89.06 283 GLU A C 1
ATOM 2229 O O . GLU A 1 283 ? -42.816 -8.766 26.619 1.00 89.06 283 GLU A O 1
ATOM 2234 N N . ARG A 1 284 ? -42.402 -9.881 28.522 1.00 87.06 284 ARG A N 1
ATOM 2235 C CA . ARG A 1 284 ? -40.951 -9.646 28.511 1.00 87.06 284 ARG A CA 1
ATOM 2236 C C . ARG A 1 284 ? -40.275 -10.130 27.221 1.00 87.06 284 ARG A C 1
ATOM 2238 O O . ARG A 1 284 ? -39.410 -9.448 26.671 1.00 87.06 284 ARG A O 1
ATOM 2245 N N . GLY A 1 285 ? -40.674 -11.303 26.727 1.00 82.62 285 GLY A N 1
ATOM 2246 C CA . GLY A 1 285 ? -40.185 -11.842 25.458 1.00 82.62 285 GLY A CA 1
ATOM 2247 C C . GLY A 1 285 ? -40.604 -10.999 24.249 1.00 82.62 285 GLY A C 1
ATOM 2248 O O . GLY A 1 285 ? -39.806 -10.811 23.330 1.00 82.62 285 GLY A O 1
ATOM 2249 N N . LEU A 1 286 ? -41.828 -10.460 24.258 1.00 86.69 286 LEU A N 1
ATOM 2250 C CA . LEU A 1 286 ? -42.347 -9.601 23.190 1.00 86.69 286 LEU A CA 1
ATOM 2251 C C . LEU A 1 286 ? -41.613 -8.259 23.124 1.00 86.69 286 LEU A C 1
ATOM 2253 O O . LEU A 1 286 ? -41.187 -7.874 22.036 1.00 86.69 286 LEU A O 1
ATOM 2257 N N . ILE A 1 287 ? -41.410 -7.587 24.260 1.00 88.62 287 ILE A N 1
ATOM 2258 C CA . ILE A 1 287 ? -40.705 -6.295 24.296 1.00 88.62 287 ILE A CA 1
ATOM 2259 C C . ILE A 1 287 ? -39.223 -6.449 23.928 1.00 88.62 287 ILE A C 1
ATOM 2261 O O . ILE A 1 287 ? -38.693 -5.667 23.146 1.00 88.62 287 ILE A O 1
ATOM 2265 N N . THR A 1 288 ? -38.571 -7.536 24.368 1.00 86.81 288 THR A N 1
ATOM 2266 C CA . THR A 1 288 ? -37.167 -7.820 24.015 1.00 86.81 288 THR A CA 1
ATOM 2267 C C . THR A 1 288 ? -37.015 -8.049 22.511 1.00 86.81 288 THR A C 1
ATOM 2269 O O . THR A 1 288 ? -36.086 -7.535 21.886 1.00 86.81 288 THR A O 1
ATOM 2272 N N . ARG A 1 289 ? -37.944 -8.802 21.906 1.00 88.50 289 ARG A N 1
ATOM 2273 C CA . ARG A 1 289 ? -37.950 -9.037 20.458 1.00 88.50 289 ARG A CA 1
ATOM 2274 C C . ARG A 1 289 ? -38.205 -7.741 19.686 1.00 88.50 289 ARG A C 1
ATOM 2276 O O . ARG A 1 289 ? -37.524 -7.498 18.695 1.00 88.50 289 ARG A O 1
ATOM 2283 N N . ASN A 1 290 ? -39.145 -6.912 20.139 1.00 91.56 290 ASN A N 1
ATOM 2284 C CA . ASN A 1 290 ? -39.421 -5.620 19.514 1.00 91.56 290 ASN A CA 1
ATOM 2285 C C . ASN A 1 290 ? -38.204 -4.684 19.579 1.00 91.56 290 ASN A C 1
ATOM 2287 O O . ASN A 1 290 ? -37.791 -4.161 18.549 1.00 91.56 290 ASN A O 1
ATOM 2291 N N . ALA A 1 291 ? -37.563 -4.557 20.744 1.00 89.25 291 ALA A N 1
ATOM 2292 C CA . ALA A 1 291 ? -36.356 -3.750 20.914 1.00 89.25 291 ALA A CA 1
ATOM 2293 C C . ALA A 1 291 ? -35.235 -4.174 19.947 1.00 89.25 291 ALA A C 1
ATOM 2295 O O . ALA A 1 291 ? -34.612 -3.337 19.294 1.00 89.25 291 ALA A O 1
ATOM 2296 N N . GLN A 1 292 ? -35.017 -5.482 19.772 1.00 89.44 292 GLN A N 1
ATOM 2297 C CA . GLN A 1 292 ? -34.049 -5.996 18.797 1.00 89.44 292 GLN A CA 1
ATOM 2298 C C . GLN A 1 292 ? -34.424 -5.646 17.349 1.00 89.44 292 GLN A C 1
ATOM 2300 O O . GLN A 1 292 ? -33.551 -5.261 16.572 1.00 89.44 292 GLN A O 1
ATOM 2305 N N . LEU A 1 293 ? -35.704 -5.755 16.982 1.00 91.19 293 LEU A N 1
ATOM 2306 C CA . LEU A 1 293 ? -36.183 -5.427 15.636 1.00 91.19 293 LEU A CA 1
ATOM 2307 C C . LEU A 1 293 ? -36.023 -3.937 15.321 1.00 91.19 293 LEU A C 1
ATOM 2309 O O . LEU A 1 293 ? -35.430 -3.599 14.298 1.00 91.19 293 LEU A O 1
ATOM 2313 N N . VAL A 1 294 ? -36.485 -3.060 16.216 1.00 88.44 294 VAL A N 1
ATOM 2314 C CA . VAL A 1 294 ? -36.368 -1.601 16.061 1.00 88.44 294 VAL A CA 1
ATOM 2315 C C . VAL A 1 294 ? -34.900 -1.194 15.969 1.00 88.44 294 VAL A C 1
ATOM 2317 O O . VAL A 1 294 ? -34.526 -0.411 15.096 1.00 88.44 294 VAL A O 1
ATOM 2320 N N . ARG A 1 295 ? -34.041 -1.775 16.814 1.00 89.75 295 ARG A N 1
ATOM 2321 C CA . ARG A 1 295 ? -32.599 -1.529 16.768 1.00 89.75 295 ARG A CA 1
ATOM 2322 C C . ARG A 1 295 ? -31.997 -1.934 15.423 1.00 89.75 295 ARG A C 1
ATOM 2324 O O . ARG A 1 295 ? -31.306 -1.132 14.805 1.00 89.75 295 ARG A O 1
ATOM 2331 N N . ASN A 1 296 ? -32.261 -3.149 14.949 1.00 87.81 296 ASN A N 1
ATOM 2332 C CA . ASN A 1 296 ? -31.714 -3.635 13.678 1.00 87.81 296 ASN A CA 1
ATOM 2333 C C . ASN A 1 296 ? -32.211 -2.809 12.479 1.00 87.81 296 ASN A C 1
ATOM 2335 O O . ASN A 1 296 ? -31.448 -2.526 11.554 1.00 87.81 296 ASN A O 1
ATOM 2339 N N . GLU A 1 297 ? -33.472 -2.376 12.503 1.00 89.81 297 GLU A N 1
ATOM 2340 C CA . GLU A 1 297 ? -34.046 -1.483 11.495 1.00 89.81 297 GLU A CA 1
ATOM 2341 C C . GLU A 1 297 ? -33.317 -0.130 11.459 1.00 89.81 297 GLU A C 1
ATOM 2343 O O . GLU A 1 297 ? -32.912 0.319 10.389 1.00 89.81 297 GLU A O 1
ATOM 2348 N N . ILE A 1 298 ? -33.091 0.499 12.618 1.00 85.62 298 ILE A N 1
ATOM 2349 C CA . ILE A 1 298 ? -32.387 1.788 12.711 1.00 85.62 298 ILE A CA 1
ATOM 2350 C C . ILE A 1 298 ? -30.931 1.655 12.248 1.00 85.62 298 ILE A C 1
ATOM 2352 O O . ILE A 1 298 ? -30.462 2.498 11.482 1.00 85.62 298 ILE A O 1
ATOM 2356 N N . LEU A 1 299 ? -30.232 0.591 12.658 1.00 82.44 299 LEU A N 1
ATOM 2357 C CA . LEU A 1 299 ? -28.846 0.338 12.249 1.00 82.44 299 LEU A CA 1
ATOM 2358 C C . LEU A 1 299 ? -28.727 0.152 10.731 1.00 82.44 299 LEU A C 1
ATOM 2360 O O . LEU A 1 299 ? -27.878 0.778 10.101 1.00 82.44 299 LEU A O 1
ATOM 2364 N N . SER A 1 300 ? -29.600 -0.673 10.143 1.00 77.44 300 SER A N 1
ATOM 2365 C CA . SER A 1 300 ? -29.569 -0.980 8.706 1.00 77.44 300 SER A CA 1
ATOM 2366 C C . SER A 1 300 ? -29.932 0.218 7.829 1.00 77.44 300 SER A C 1
ATOM 2368 O O . SER A 1 300 ? -29.260 0.461 6.831 1.00 77.44 300 SER A O 1
ATOM 2370 N N . ARG A 1 301 ? -30.947 1.008 8.207 1.00 77.88 301 ARG A N 1
ATOM 2371 C CA . ARG A 1 301 ? -31.378 2.182 7.427 1.00 77.88 301 ARG A CA 1
ATOM 2372 C C . ARG A 1 301 ? -30.366 3.320 7.417 1.00 77.88 301 ARG A C 1
ATOM 2374 O O . ARG A 1 301 ? -30.310 4.056 6.441 1.00 77.88 301 ARG A O 1
ATOM 2381 N N . ASN A 1 302 ? -29.593 3.467 8.491 1.00 75.12 302 ASN A N 1
ATOM 2382 C CA . ASN A 1 302 ? -28.662 4.583 8.660 1.00 75.12 302 ASN A CA 1
ATOM 2383 C C . ASN A 1 302 ? -27.191 4.173 8.477 1.00 75.12 302 ASN A C 1
ATOM 2385 O O . ASN A 1 302 ? -26.307 5.004 8.656 1.00 75.12 302 ASN A O 1
ATOM 2389 N N . ASN A 1 303 ? -26.922 2.908 8.124 1.00 77.31 303 ASN A N 1
ATOM 2390 C CA . ASN A 1 303 ? -25.577 2.345 7.971 1.00 77.31 303 ASN A CA 1
ATOM 2391 C C . ASN A 1 303 ? -24.686 2.543 9.220 1.00 77.31 303 ASN A C 1
ATOM 2393 O O . ASN A 1 303 ? -23.514 2.904 9.123 1.00 77.31 303 ASN A O 1
ATOM 2397 N N . ILE A 1 304 ? -25.259 2.332 10.411 1.00 74.38 304 ILE A N 1
ATOM 2398 C CA . ILE A 1 304 ? -24.581 2.536 11.702 1.00 74.38 304 ILE A CA 1
ATOM 2399 C C . ILE A 1 304 ? -24.148 1.191 12.288 1.00 74.38 304 ILE A C 1
ATOM 2401 O O . ILE A 1 304 ? -24.905 0.221 12.302 1.00 74.38 304 ILE A O 1
ATOM 2405 N N . GLY A 1 305 ? -22.931 1.139 12.835 1.00 72.81 305 GLY A N 1
ATOM 2406 C CA . GLY A 1 305 ? -22.427 -0.037 13.540 1.00 72.81 305 GLY A CA 1
ATOM 2407 C C . GLY A 1 305 ? -23.091 -0.246 14.915 1.00 72.81 305 GLY A C 1
ATOM 2408 O O . GLY A 1 305 ? -23.335 0.720 15.644 1.00 72.81 305 GLY A O 1
ATOM 2409 N N . PRO A 1 306 ? -23.327 -1.498 15.351 1.00 72.12 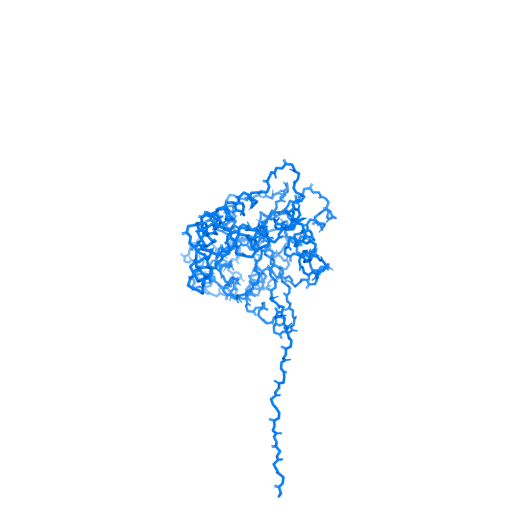306 PRO A N 1
ATOM 2410 C CA . PRO A 1 306 ? -24.027 -1.791 16.607 1.00 72.12 306 PRO A CA 1
ATOM 2411 C C . PRO A 1 306 ? -23.320 -1.260 17.865 1.00 72.12 306 PRO A C 1
ATOM 2413 O O . PRO A 1 306 ? -24.000 -0.952 18.846 1.00 72.12 306 PRO A O 1
ATOM 2416 N N . ALA A 1 307 ? -21.988 -1.133 17.839 1.00 68.94 307 ALA A N 1
ATOM 2417 C CA . ALA A 1 307 ? -21.188 -0.590 18.939 1.00 68.94 307 ALA A CA 1
ATOM 2418 C C . ALA A 1 307 ? -21.396 0.923 19.122 1.00 68.94 307 ALA A C 1
ATOM 2420 O O . ALA A 1 307 ? -21.584 1.375 20.248 1.00 68.94 307 ALA A O 1
ATOM 2421 N N . ALA A 1 308 ? -21.445 1.679 18.019 1.00 68.50 308 ALA A N 1
ATOM 2422 C CA . ALA A 1 308 ? -21.685 3.122 18.039 1.00 68.50 308 ALA A CA 1
ATOM 2423 C C . ALA A 1 308 ? -23.076 3.447 18.607 1.00 68.50 308 ALA A C 1
ATOM 2425 O O . ALA A 1 308 ? -23.219 4.331 19.445 1.00 68.50 308 ALA A O 1
ATOM 2426 N N . PHE A 1 309 ? -24.090 2.665 18.229 1.00 77.88 309 PHE A N 1
ATOM 2427 C CA . PHE A 1 309 ? -25.445 2.832 18.754 1.00 77.88 309 PHE A CA 1
ATOM 2428 C C . PHE A 1 309 ? -25.569 2.443 20.237 1.00 77.88 309 PHE A C 1
ATOM 2430 O O . PHE A 1 309 ? -26.202 3.162 21.003 1.00 77.88 309 PHE A O 1
ATOM 2437 N N . SER A 1 310 ? -24.938 1.339 20.670 1.00 78.94 310 SER A N 1
ATOM 2438 C CA . SER A 1 310 ? -24.876 0.976 22.100 1.00 78.94 310 SER A CA 1
ATOM 2439 C C . SER A 1 310 ? -24.239 2.083 22.940 1.00 78.94 310 SER A C 1
ATOM 2441 O O . SER A 1 310 ? -24.726 2.393 24.021 1.00 78.94 310 SER A O 1
ATOM 2443 N N . ALA A 1 311 ? -23.140 2.658 22.449 1.00 71.31 311 ALA A N 1
ATOM 2444 C CA . ALA A 1 311 ? -22.437 3.746 23.113 1.00 71.31 311 ALA A CA 1
ATOM 2445 C C . ALA A 1 311 ? -23.341 4.983 23.241 1.00 71.31 311 ALA A C 1
ATOM 2447 O O . ALA A 1 311 ? -23.497 5.514 24.338 1.00 71.31 311 ALA A O 1
ATOM 2448 N N . ALA A 1 312 ? -24.008 5.377 22.152 1.00 75.62 312 ALA A N 1
ATOM 2449 C CA . ALA A 1 312 ? -24.936 6.504 22.148 1.00 75.62 312 ALA A CA 1
ATOM 2450 C C . ALA A 1 312 ? -26.116 6.309 23.119 1.00 75.62 312 ALA A C 1
ATOM 2452 O O . ALA A 1 312 ? -26.475 7.248 23.823 1.00 75.62 312 ALA A O 1
ATOM 2453 N N . LEU A 1 313 ? -26.673 5.095 23.212 1.00 77.69 313 LEU A N 1
ATOM 2454 C CA . LEU A 1 313 ? -27.745 4.771 24.161 1.00 77.69 313 LEU A CA 1
ATOM 2455 C C . LEU A 1 313 ? -27.280 4.931 25.621 1.00 77.69 313 LEU A C 1
ATOM 2457 O O . LEU A 1 313 ? -27.944 5.594 26.407 1.00 77.69 313 LEU A O 1
ATOM 2461 N N . ILE A 1 314 ? -26.088 4.426 25.961 1.00 75.19 314 ILE A N 1
ATOM 2462 C CA . ILE A 1 314 ? -25.505 4.573 27.308 1.00 75.19 314 ILE A CA 1
ATOM 2463 C C . ILE A 1 314 ? -25.219 6.047 27.642 1.00 75.19 314 ILE A C 1
ATOM 2465 O O . ILE A 1 314 ? -25.405 6.474 28.781 1.00 75.19 314 ILE A O 1
ATOM 2469 N N . ALA A 1 315 ? -24.743 6.833 26.671 1.00 70.31 315 ALA A N 1
ATOM 2470 C CA . ALA A 1 315 ? -24.524 8.270 26.849 1.00 70.31 315 ALA A CA 1
ATOM 2471 C C . ALA A 1 315 ? -25.833 9.049 27.023 1.00 70.31 315 ALA A C 1
ATOM 2473 O O . ALA A 1 315 ? -25.858 10.050 27.735 1.00 70.31 315 ALA A O 1
ATOM 2474 N N . PHE A 1 316 ? -26.906 8.620 26.359 1.00 77.62 316 PHE A N 1
ATOM 2475 C CA . PHE A 1 316 ? -28.229 9.220 26.492 1.00 77.62 316 PHE A CA 1
ATOM 2476 C C . PHE A 1 316 ? -28.810 8.975 27.889 1.00 77.62 316 PHE A C 1
ATOM 2478 O O . PHE A 1 316 ? -29.171 9.937 28.561 1.00 77.62 316 PHE A O 1
ATOM 2485 N N . ASP A 1 317 ? -28.766 7.732 28.379 1.00 71.56 317 ASP A N 1
ATOM 2486 C CA . ASP A 1 317 ? -29.251 7.378 29.722 1.00 71.56 317 ASP A CA 1
ATOM 2487 C C . ASP A 1 317 ? -28.513 8.151 30.828 1.00 71.56 317 ASP A C 1
ATOM 2489 O O . ASP A 1 317 ? -29.120 8.620 31.785 1.00 71.56 317 ASP A O 1
ATOM 2493 N N . ARG A 1 318 ? -27.196 8.358 30.681 1.00 68.88 318 ARG A N 1
ATOM 2494 C CA . ARG A 1 318 ? -26.384 9.127 31.645 1.00 68.88 318 ARG A CA 1
ATOM 2495 C C . ARG A 1 318 ? -26.668 10.629 31.661 1.00 68.88 318 ARG A C 1
ATOM 2497 O O . ARG A 1 318 ? -26.272 11.286 32.615 1.00 68.88 318 ARG A O 1
ATOM 2504 N N . ARG A 1 319 ? -27.269 11.176 30.600 1.00 65.00 319 ARG A N 1
ATOM 2505 C CA . ARG A 1 319 ? -27.653 12.595 30.507 1.00 65.00 319 ARG A CA 1
ATOM 2506 C C . ARG A 1 319 ? -29.089 12.843 30.983 1.00 65.00 319 ARG A C 1
ATOM 2508 O O . ARG A 1 319 ? -29.433 13.991 31.241 1.00 65.00 319 ARG A O 1
ATOM 2515 N N . GLY A 1 320 ? -29.905 11.789 31.077 1.00 55.34 320 GLY A N 1
ATOM 2516 C CA . GLY A 1 320 ? -31.287 11.827 31.567 1.00 55.34 320 GLY A CA 1
ATOM 2517 C C . GLY A 1 320 ? -31.474 11.440 33.042 1.00 55.34 320 GLY A C 1
ATOM 2518 O O . GLY A 1 320 ? -32.611 11.476 33.508 1.00 55.34 320 GLY A O 1
ATOM 2519 N N . ALA A 1 321 ? -30.397 11.079 33.752 1.00 40.94 321 ALA A N 1
ATOM 2520 C CA . ALA A 1 321 ? -30.362 10.780 35.190 1.00 40.94 321 ALA A CA 1
ATOM 2521 C C . ALA A 1 321 ? -29.751 11.941 35.987 1.00 40.94 321 ALA A C 1
ATOM 2523 O O . ALA A 1 321 ? -30.234 12.195 37.114 1.00 40.94 321 ALA A O 1
#